Protein AF-A0A7S0YXI3-F1 (afdb_monomer)

Structure (mmCIF, N/CA/C/O backbone):
data_AF-A0A7S0YXI3-F1
#
_entry.id   AF-A0A7S0YXI3-F1
#
loop_
_atom_site.group_PDB
_atom_site.id
_atom_site.type_symbol
_atom_site.label_atom_id
_atom_site.label_alt_id
_atom_site.label_comp_id
_atom_site.label_asym_id
_atom_site.label_entity_id
_atom_site.label_seq_id
_atom_site.pdbx_PDB_ins_code
_atom_site.Cartn_x
_atom_site.Cartn_y
_atom_site.Cartn_z
_atom_site.occupancy
_atom_site.B_iso_or_equiv
_atom_site.auth_seq_id
_atom_site.auth_comp_id
_atom_site.auth_asym_id
_atom_site.auth_atom_id
_atom_site.pdbx_PDB_model_num
ATOM 1 N N . MET A 1 1 ? -10.920 -2.648 -12.024 1.00 76.38 1 MET A N 1
ATOM 2 C CA . MET A 1 1 ? -9.780 -3.591 -11.936 1.00 76.38 1 MET A CA 1
ATOM 3 C C . MET A 1 1 ? -9.508 -4.362 -13.233 1.00 76.38 1 MET A C 1
ATOM 5 O O . MET A 1 1 ? -8.507 -4.084 -13.877 1.00 76.38 1 MET A O 1
ATOM 9 N N . ARG A 1 2 ? -10.348 -5.334 -13.650 1.00 83.69 2 ARG A N 1
ATOM 10 C CA . ARG A 1 2 ? -10.062 -6.166 -14.851 1.00 83.69 2 ARG A CA 1
ATOM 11 C C . ARG A 1 2 ? -9.859 -5.335 -16.133 1.00 83.69 2 ARG A C 1
ATOM 13 O O . ARG A 1 2 ? -8.981 -5.661 -16.924 1.00 83.69 2 ARG A O 1
ATOM 20 N N . ALA A 1 3 ? -10.618 -4.248 -16.299 1.00 79.31 3 ALA A N 1
ATOM 21 C CA . ALA A 1 3 ? -10.445 -3.298 -17.400 1.00 79.31 3 ALA A CA 1
ATOM 22 C C . ALA A 1 3 ? -9.093 -2.561 -17.343 1.00 79.31 3 ALA A C 1
ATOM 24 O O . ALA A 1 3 ? -8.397 -2.502 -18.350 1.00 79.31 3 ALA A O 1
ATOM 25 N N . ASP A 1 4 ? -8.682 -2.075 -16.168 1.00 75.88 4 ASP A N 1
ATOM 26 C CA . ASP A 1 4 ? -7.426 -1.332 -15.990 1.00 75.88 4 ASP A CA 1
ATOM 27 C C . ASP A 1 4 ? -6.214 -2.240 -16.234 1.00 75.88 4 ASP A C 1
ATOM 29 O O . ASP A 1 4 ? -5.295 -1.876 -16.962 1.00 75.88 4 ASP A O 1
ATOM 33 N N . LEU A 1 5 ? -6.241 -3.473 -15.711 1.00 77.75 5 LEU A N 1
ATOM 34 C CA . LEU A 1 5 ? -5.195 -4.462 -15.983 1.00 77.75 5 LEU A CA 1
ATOM 35 C C . LEU A 1 5 ? -5.158 -4.859 -17.469 1.00 77.75 5 LEU A C 1
ATOM 37 O O . LEU A 1 5 ? -4.072 -5.057 -18.010 1.00 77.75 5 LEU A O 1
ATOM 41 N N . LYS A 1 6 ? -6.307 -4.920 -18.164 1.00 77.44 6 LYS A N 1
ATOM 42 C CA . LYS A 1 6 ? -6.334 -5.085 -19.629 1.00 77.44 6 LYS A CA 1
ATOM 43 C C . LYS A 1 6 ? -5.705 -3.878 -20.330 1.00 77.44 6 LYS A C 1
ATOM 45 O O . LYS A 1 6 ? -4.874 -4.084 -21.203 1.00 77.44 6 LYS A O 1
ATOM 50 N N . GLN A 1 7 ? -6.024 -2.650 -19.926 1.00 70.69 7 GLN A N 1
ATOM 51 C CA . GLN A 1 7 ? -5.434 -1.435 -20.498 1.00 70.69 7 GLN A CA 1
ATOM 52 C C . GLN A 1 7 ? -3.911 -1.386 -20.286 1.00 70.69 7 GLN A C 1
ATOM 54 O O . GLN A 1 7 ? -3.175 -0.981 -21.184 1.00 70.69 7 GLN A O 1
ATOM 59 N N . LEU A 1 8 ? -3.413 -1.866 -19.139 1.00 71.19 8 LEU A N 1
ATOM 60 C CA . LEU A 1 8 ? -1.980 -2.068 -18.919 1.00 71.19 8 LEU A CA 1
ATOM 61 C 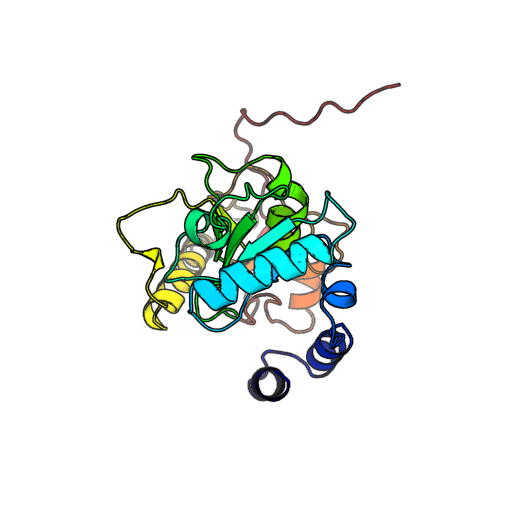C . LEU A 1 8 ? -1.396 -3.134 -19.865 1.00 71.19 8 LEU A C 1
ATOM 63 O O . LEU A 1 8 ? -0.280 -2.943 -20.337 1.00 71.19 8 LEU A O 1
ATOM 67 N N . VAL A 1 9 ? -2.113 -4.218 -20.182 1.00 69.50 9 VAL A N 1
ATOM 68 C CA . VAL A 1 9 ? -1.669 -5.198 -21.197 1.00 69.50 9 VAL A CA 1
ATOM 69 C C . VAL A 1 9 ? -1.664 -4.603 -22.608 1.00 69.50 9 VAL A C 1
ATOM 71 O O . VAL A 1 9 ? -0.674 -4.741 -23.326 1.00 69.50 9 VAL A O 1
ATOM 74 N N . ASP A 1 10 ? -2.721 -3.889 -22.994 1.00 67.38 10 ASP A N 1
ATOM 75 C CA . ASP A 1 10 ? -2.862 -3.259 -24.313 1.00 67.38 10 ASP A CA 1
ATOM 76 C C . ASP A 1 10 ? -1.738 -2.235 -24.568 1.00 67.38 10 ASP A C 1
ATOM 78 O O . ASP A 1 10 ? -1.128 -2.214 -25.638 1.00 67.38 10 ASP A O 1
ATOM 82 N N . ASN A 1 11 ? -1.387 -1.450 -23.543 1.00 66.12 11 ASN A N 1
ATOM 83 C CA . ASN A 1 11 ? -0.278 -0.491 -23.560 1.00 66.12 11 ASN A CA 1
ATOM 84 C C . ASN A 1 11 ? 1.119 -1.145 -23.461 1.00 66.12 11 ASN A C 1
ATOM 86 O O . ASN A 1 11 ? 2.114 -0.438 -23.303 1.00 66.12 11 ASN A O 1
ATOM 90 N N . ARG A 1 12 ? 1.220 -2.483 -23.534 1.00 58.78 12 ARG A N 1
ATOM 91 C CA . ARG A 1 12 ? 2.460 -3.274 -23.360 1.00 58.78 12 ARG A CA 1
ATOM 92 C C . ARG A 1 12 ? 3.167 -3.020 -22.028 1.00 58.78 12 ARG A C 1
ATOM 94 O O . ARG A 1 12 ? 4.383 -3.175 -21.918 1.00 58.78 12 ARG A O 1
ATOM 101 N N . MET A 1 13 ? 2.404 -2.616 -21.019 1.00 54.69 13 MET A N 1
ATOM 102 C CA . MET A 1 13 ? 2.901 -2.469 -19.666 1.00 54.69 13 MET A CA 1
ATOM 103 C C . MET A 1 13 ? 2.910 -3.853 -19.007 1.00 54.69 13 MET A C 1
ATOM 105 O O . MET A 1 13 ? 3.950 -4.502 -18.928 1.00 54.69 13 MET A O 1
ATOM 109 N N . LEU A 1 14 ? 1.761 -4.343 -18.560 1.00 64.00 14 LEU A N 1
ATOM 110 C CA . LEU A 1 14 ? 1.660 -5.685 -17.981 1.00 64.00 14 LEU A CA 1
ATOM 111 C C . LEU A 1 14 ? 1.737 -6.734 -19.106 1.00 64.00 14 LEU A C 1
ATOM 113 O O . LEU A 1 14 ? 1.181 -6.500 -20.176 1.00 64.00 14 LEU A O 1
ATOM 117 N N . ILE A 1 15 ? 2.392 -7.884 -18.921 1.00 73.62 15 ILE A N 1
ATOM 118 C CA . ILE A 1 15 ? 2.218 -8.993 -19.888 1.00 73.62 15 ILE A CA 1
ATOM 119 C C . ILE A 1 15 ? 0.982 -9.839 -19.520 1.00 73.62 15 ILE A C 1
ATOM 121 O O . ILE A 1 15 ? 0.581 -9.839 -18.356 1.00 73.62 15 ILE A O 1
ATOM 125 N N . PRO A 1 16 ? 0.358 -10.580 -20.460 1.00 70.94 16 PRO A N 1
ATOM 126 C CA . PRO A 1 16 ? -0.884 -11.310 -20.182 1.00 70.94 16 PRO A CA 1
ATOM 127 C C . PRO A 1 16 ? -0.813 -12.282 -18.994 1.00 70.94 16 PRO A C 1
ATOM 129 O O . PRO A 1 16 ? -1.743 -12.308 -18.200 1.00 70.94 16 PRO A O 1
ATOM 132 N N . ALA A 1 17 ? 0.295 -13.008 -18.811 1.00 72.06 17 ALA A N 1
ATOM 133 C CA . ALA A 1 17 ? 0.450 -13.883 -17.646 1.00 72.06 17 ALA A CA 1
ATOM 134 C C . ALA A 1 17 ? 0.578 -13.091 -16.329 1.00 72.06 17 ALA A C 1
ATOM 136 O O . ALA A 1 17 ? -0.043 -13.464 -15.351 1.00 72.06 17 ALA A O 1
ATOM 137 N N . GLU A 1 18 ? 1.268 -11.941 -16.307 1.00 75.94 18 GLU A N 1
ATOM 138 C CA . GLU A 1 18 ? 1.329 -11.076 -15.110 1.00 75.94 18 GLU A CA 1
ATOM 139 C C . GLU A 1 18 ? -0.039 -10.453 -14.763 1.00 75.94 18 GLU A C 1
ATOM 141 O O . GLU A 1 18 ? -0.287 -10.120 -13.607 1.00 75.94 18 GLU A O 1
ATOM 146 N N . ARG A 1 19 ? -0.942 -10.295 -15.745 1.00 81.81 19 ARG A N 1
ATOM 147 C CA . ARG A 1 19 ? -2.349 -9.927 -15.508 1.00 81.81 19 ARG A CA 1
ATOM 148 C C . ARG A 1 19 ? -3.094 -11.060 -14.812 1.00 81.81 19 ARG A C 1
ATOM 150 O O . ARG A 1 19 ? -3.823 -10.789 -13.863 1.00 81.81 19 ARG A O 1
ATOM 157 N N . ASP A 1 20 ? -2.942 -12.287 -15.294 1.00 80.75 20 ASP A N 1
ATOM 158 C CA . ASP A 1 20 ? -3.690 -13.438 -14.785 1.00 80.75 20 ASP A CA 1
ATOM 159 C C . ASP A 1 20 ? -3.153 -13.869 -13.409 1.00 80.75 20 ASP A C 1
ATOM 161 O O . ASP A 1 20 ? -3.919 -13.898 -12.449 1.00 80.75 20 ASP A O 1
ATOM 165 N N . ASP A 1 21 ? -1.828 -13.958 -13.249 1.00 83.69 21 ASP A N 1
ATOM 166 C CA . ASP A 1 21 ? -1.127 -14.099 -11.964 1.00 83.69 21 ASP A CA 1
ATOM 167 C C . ASP A 1 21 ? -1.565 -13.060 -10.919 1.00 83.69 21 ASP A C 1
ATOM 169 O O . ASP A 1 21 ? -1.536 -13.342 -9.722 1.00 83.69 21 ASP A O 1
ATOM 173 N N . ALA A 1 22 ? -1.896 -11.833 -11.335 1.00 83.56 22 ALA A N 1
ATOM 174 C CA . ALA A 1 22 ? -2.365 -10.780 -10.436 1.00 83.56 22 ALA A CA 1
ATOM 175 C C . ALA A 1 22 ? -3.859 -10.902 -10.107 1.00 83.56 22 ALA A C 1
ATOM 177 O O . ALA A 1 22 ? -4.269 -10.485 -9.027 1.00 83.56 22 ALA A O 1
ATOM 178 N N . LEU A 1 23 ? -4.671 -11.463 -11.006 1.00 88.19 23 LEU A N 1
ATOM 179 C CA . LEU A 1 23 ? -6.100 -11.697 -10.792 1.00 88.19 23 LEU A CA 1
ATOM 180 C C . LEU A 1 23 ? -6.352 -12.920 -9.903 1.00 88.19 23 LEU A C 1
ATOM 182 O O . LEU A 1 23 ? -7.218 -12.856 -9.035 1.00 88.19 23 LEU A O 1
ATOM 186 N N . ASP A 1 24 ? -5.565 -13.983 -10.062 1.00 92.38 24 ASP A N 1
ATOM 187 C CA . ASP A 1 24 ? -5.708 -15.235 -9.305 1.00 92.38 24 ASP A CA 1
ATOM 188 C C . ASP A 1 24 ? -5.312 -15.090 -7.823 1.00 92.38 24 ASP A C 1
ATOM 190 O O . ASP A 1 24 ? -5.695 -15.901 -6.983 1.00 92.38 24 ASP A O 1
ATOM 194 N N . ARG A 1 25 ? -4.598 -14.011 -7.469 1.00 89.62 25 ARG A N 1
ATOM 195 C CA . ARG A 1 25 ? -4.291 -13.629 -6.077 1.00 89.62 25 ARG A CA 1
ATOM 196 C C . ARG A 1 25 ? -5.418 -12.846 -5.391 1.00 89.62 25 ARG A C 1
ATOM 198 O O . ARG A 1 25 ? -5.259 -12.475 -4.230 1.00 89.62 25 ARG A O 1
ATOM 205 N N . ILE A 1 26 ? -6.519 -12.542 -6.087 1.00 91.50 26 ILE A N 1
ATOM 206 C CA . ILE A 1 26 ? -7.575 -11.645 -5.595 1.00 91.50 26 ILE A CA 1
ATOM 207 C C . ILE A 1 26 ? -8.865 -12.424 -5.332 1.00 91.50 26 ILE A C 1
ATOM 209 O O . ILE A 1 26 ? -9.737 -12.558 -6.191 1.00 91.50 26 ILE A O 1
ATOM 213 N N . THR A 1 27 ? -8.998 -12.883 -4.091 1.00 92.94 27 THR A N 1
ATOM 214 C CA . THR A 1 27 ? -10.248 -13.424 -3.550 1.00 92.94 27 THR A CA 1
ATOM 215 C C . THR A 1 27 ? -11.222 -12.285 -3.252 1.00 92.94 27 THR A C 1
ATOM 217 O O . THR A 1 27 ? -10.880 -11.340 -2.544 1.00 92.94 27 THR A O 1
ATOM 220 N N . LEU A 1 28 ? -12.450 -12.380 -3.767 1.00 94.94 28 LEU A N 1
ATOM 221 C CA . LEU A 1 28 ? -13.561 -11.532 -3.329 1.00 94.94 28 LEU A CA 1
ATOM 222 C C . LEU A 1 28 ? -14.237 -12.175 -2.113 1.00 94.94 28 LEU A C 1
ATOM 224 O O . LEU A 1 28 ? -14.417 -13.391 -2.082 1.00 94.94 28 LEU A O 1
ATOM 228 N N . VAL A 1 29 ? -14.613 -11.359 -1.130 1.00 95.31 29 VAL A N 1
ATOM 229 C CA . VAL A 1 29 ? -15.300 -11.788 0.096 1.00 95.31 29 VAL A CA 1
ATOM 230 C C . VAL A 1 29 ? -16.485 -10.868 0.376 1.00 95.31 29 VAL A C 1
ATOM 232 O O . VAL A 1 29 ? -16.421 -9.673 0.096 1.00 95.31 29 VAL A O 1
ATOM 235 N N . GLU A 1 30 ? -17.563 -11.430 0.921 1.00 95.06 30 GLU A N 1
ATOM 236 C CA . GLU A 1 30 ? -18.828 -10.713 1.162 1.00 95.06 30 GLU A CA 1
ATOM 237 C C . GLU A 1 30 ? -19.065 -10.380 2.647 1.00 95.06 30 GLU A C 1
ATOM 239 O O . GLU A 1 30 ? -20.030 -9.696 2.979 1.00 95.06 30 GLU A O 1
ATOM 244 N N . THR A 1 31 ? -18.180 -10.829 3.547 1.00 95.25 31 THR A N 1
ATOM 245 C CA . THR A 1 31 ? -18.282 -10.600 4.998 1.00 95.25 31 THR A CA 1
ATOM 246 C C . THR A 1 31 ? -16.981 -10.034 5.576 1.00 95.25 31 THR A C 1
ATOM 248 O O . THR A 1 31 ? -15.901 -10.188 4.995 1.00 95.25 31 THR A O 1
ATOM 251 N N . LEU A 1 32 ? -17.074 -9.359 6.726 1.00 93.31 32 LEU A N 1
ATOM 252 C CA . LEU A 1 32 ? -15.918 -8.725 7.367 1.00 93.31 32 LEU A CA 1
ATOM 253 C C . LEU A 1 32 ? -14.998 -9.759 8.022 1.00 93.31 32 LEU A C 1
ATOM 255 O O . LEU A 1 32 ? -13.783 -9.622 7.949 1.00 93.31 32 LEU A O 1
ATOM 259 N N . GLU A 1 33 ? -15.563 -10.826 8.577 1.00 93.88 33 GLU A N 1
ATOM 260 C CA . GLU A 1 33 ? -14.858 -11.931 9.239 1.00 93.88 33 GLU A CA 1
ATOM 261 C C . GLU A 1 33 ? -13.886 -12.618 8.270 1.00 93.88 33 GLU A C 1
ATOM 263 O O . GLU A 1 33 ? -12.781 -12.992 8.658 1.00 93.88 33 GLU A O 1
ATOM 268 N N . ALA A 1 34 ? -14.261 -12.728 6.990 1.00 93.25 34 ALA A N 1
ATOM 269 C CA . ALA A 1 34 ? -13.392 -13.225 5.926 1.00 93.25 34 ALA A CA 1
ATOM 270 C C . ALA A 1 34 ? -12.334 -12.192 5.483 1.00 93.25 34 ALA A C 1
ATOM 272 O O . ALA A 1 34 ? -11.217 -12.568 5.130 1.00 93.25 34 ALA A O 1
ATOM 273 N N . ALA A 1 35 ? -12.652 -10.893 5.527 1.00 90.56 35 ALA A N 1
ATOM 274 C CA . ALA A 1 35 ? -11.731 -9.813 5.159 1.00 90.56 35 ALA A CA 1
ATOM 275 C C . ALA A 1 35 ? -10.633 -9.553 6.210 1.00 90.56 35 ALA A C 1
ATOM 277 O O . ALA A 1 35 ? -9.531 -9.134 5.857 1.00 90.56 35 ALA A O 1
ATOM 278 N N . VAL A 1 36 ? -10.906 -9.813 7.494 1.00 92.00 36 VAL A N 1
ATOM 279 C CA . VAL A 1 36 ? -9.969 -9.576 8.611 1.00 92.00 36 VAL A CA 1
ATOM 280 C C . VAL A 1 36 ? -9.010 -10.738 8.900 1.00 92.00 36 VAL A C 1
ATOM 282 O O . VAL A 1 36 ? -8.259 -10.682 9.865 1.00 92.00 36 VAL A O 1
ATOM 285 N N . GLN A 1 37 ? -8.956 -11.758 8.036 1.00 89.88 37 GLN A N 1
ATOM 286 C CA . GLN A 1 37 ? -7.976 -12.861 8.113 1.00 89.88 37 GLN A CA 1
ATOM 287 C C . GLN A 1 37 ? -6.558 -12.466 7.635 1.00 89.88 37 GLN A C 1
ATOM 289 O O . GLN A 1 37 ? -5.707 -13.327 7.404 1.00 89.88 37 GLN A O 1
ATOM 294 N N . ALA A 1 38 ? -6.297 -11.172 7.426 1.00 87.69 38 ALA A N 1
ATOM 295 C CA . ALA A 1 38 ? -5.044 -10.649 6.895 1.00 87.69 38 ALA A CA 1
ATOM 296 C C . ALA A 1 38 ? -4.422 -9.627 7.864 1.00 87.69 38 ALA A C 1
ATOM 298 O O . ALA A 1 38 ? -5.118 -8.700 8.269 1.00 87.69 38 ALA A O 1
ATOM 299 N N . PRO A 1 39 ? -3.101 -9.684 8.143 1.00 88.69 39 PRO A N 1
ATOM 300 C CA . PRO A 1 39 ? -2.442 -8.849 9.159 1.00 88.69 39 PRO A CA 1
ATOM 301 C C . PRO A 1 39 ? -2.348 -7.353 8.806 1.00 88.69 39 PRO A C 1
ATOM 303 O O . PRO A 1 39 ? -1.776 -6.569 9.563 1.00 88.69 39 PRO A O 1
ATOM 306 N N . LEU A 1 40 ? -2.879 -6.955 7.648 1.00 91.81 40 LEU A N 1
ATOM 307 C CA . LEU A 1 40 ? -3.120 -5.571 7.266 1.00 91.81 40 LEU A CA 1
ATOM 308 C C . LEU A 1 40 ? -4.440 -5.498 6.492 1.00 91.81 40 LEU A C 1
ATOM 310 O O . LEU A 1 40 ? -4.533 -6.052 5.396 1.00 91.81 40 LEU A O 1
ATOM 314 N N . VAL A 1 41 ? -5.418 -4.767 7.027 1.00 93.69 41 VAL A N 1
ATOM 315 C CA . VAL A 1 41 ? -6.673 -4.425 6.337 1.00 93.69 41 VAL A CA 1
ATOM 316 C C . VAL A 1 41 ? -6.672 -2.928 6.034 1.00 93.69 41 VAL A C 1
ATOM 318 O O . VAL A 1 41 ? -6.398 -2.126 6.925 1.00 93.69 41 VAL A O 1
ATOM 321 N N . ILE A 1 42 ? -6.967 -2.549 4.786 1.00 94.94 42 ILE A N 1
ATOM 322 C CA . ILE A 1 42 ? -6.981 -1.149 4.332 1.00 94.94 42 ILE A CA 1
ATOM 323 C C . ILE A 1 42 ? -8.413 -0.750 3.962 1.00 94.94 42 ILE A C 1
ATOM 325 O O . ILE A 1 42 ? -9.001 -1.299 3.032 1.00 94.94 42 ILE A O 1
ATOM 329 N N . GLU A 1 43 ? -8.965 0.224 4.679 1.00 94.81 43 GLU A N 1
ATOM 330 C CA . GLU A 1 43 ? -10.255 0.849 4.400 1.00 94.81 43 GLU A CA 1
ATOM 331 C C . GLU A 1 43 ? -10.150 1.796 3.193 1.00 94.81 43 GLU A C 1
ATOM 333 O O . GLU A 1 43 ? -9.316 2.708 3.170 1.00 94.81 43 GLU A O 1
ATOM 338 N N . VAL A 1 44 ? -11.007 1.560 2.192 1.00 94.00 44 VAL A N 1
ATOM 339 C CA . VAL A 1 44 ? -11.129 2.364 0.961 1.00 94.00 44 VAL A CA 1
ATOM 340 C C . VAL A 1 44 ? -12.610 2.518 0.557 1.00 94.00 44 VAL A C 1
ATOM 342 O O . VAL A 1 44 ? -12.984 2.321 -0.600 1.00 94.00 44 VAL A O 1
ATOM 345 N N . ILE A 1 45 ? -13.479 2.827 1.523 1.00 94.81 45 ILE A N 1
ATOM 346 C CA . ILE A 1 45 ? -14.866 3.238 1.257 1.00 94.81 45 ILE A CA 1
ATOM 347 C C . ILE A 1 45 ? -14.933 4.733 0.901 1.00 94.81 45 ILE A C 1
ATOM 349 O O . ILE A 1 45 ? -13.919 5.433 0.845 1.00 94.81 45 ILE A O 1
ATOM 353 N N . TYR A 1 46 ? -16.140 5.228 0.623 1.00 93.06 46 TYR A N 1
ATOM 354 C CA . TYR A 1 46 ? -16.377 6.640 0.329 1.00 93.06 46 TYR A CA 1
ATOM 355 C C . TYR A 1 46 ? -15.988 7.551 1.509 1.00 93.06 46 TYR A C 1
ATOM 357 O O . TYR A 1 46 ? -15.949 7.132 2.665 1.00 93.06 46 TYR A O 1
ATOM 365 N N . GLU A 1 47 ? -15.677 8.811 1.203 1.00 90.69 47 GLU A N 1
ATOM 366 C CA . GLU A 1 47 ? -15.221 9.798 2.188 1.00 90.69 47 GLU A CA 1
ATOM 367 C C . GLU A 1 47 ? -16.403 10.371 2.990 1.00 90.69 47 GLU A C 1
ATOM 369 O O . GLU A 1 47 ? -16.799 11.517 2.800 1.00 90.69 47 GLU A O 1
ATOM 374 N N . ASP A 1 48 ? -16.937 9.558 3.900 1.00 94.31 48 ASP A N 1
ATOM 375 C CA . ASP A 1 48 ? -17.851 9.949 4.976 1.00 94.31 48 ASP A CA 1
ATOM 376 C C . ASP A 1 48 ? -17.282 9.467 6.322 1.00 94.31 48 ASP A C 1
ATOM 378 O O . ASP A 1 48 ? -16.793 8.339 6.429 1.00 94.31 48 ASP A O 1
ATOM 382 N N . LEU A 1 49 ? -17.303 10.324 7.346 1.00 91.06 49 LEU A N 1
ATOM 383 C CA . LEU A 1 49 ? -16.684 10.012 8.638 1.00 91.06 49 LEU A CA 1
ATOM 384 C C . LEU A 1 49 ? -17.473 8.968 9.438 1.00 91.06 49 LEU A C 1
ATOM 386 O O . LEU A 1 49 ? -16.862 8.067 10.011 1.00 91.06 49 LEU A O 1
ATOM 390 N N . GLN A 1 50 ? -18.806 9.056 9.454 1.00 93.06 50 GLN A N 1
ATOM 391 C CA . GLN A 1 50 ? -19.650 8.138 10.219 1.00 93.06 50 GLN A CA 1
ATOM 392 C C . GLN A 1 50 ? -19.596 6.739 9.605 1.00 93.06 50 GLN A C 1
ATOM 394 O O . GLN A 1 50 ? -19.392 5.762 10.317 1.00 93.06 50 GLN A O 1
ATOM 399 N N . ALA A 1 51 ? -19.681 6.633 8.276 1.00 94.75 51 ALA A N 1
ATOM 400 C CA . ALA A 1 51 ? -19.566 5.361 7.567 1.00 94.75 51 ALA A CA 1
ATOM 401 C C . ALA A 1 51 ? -18.221 4.661 7.836 1.00 94.75 51 ALA A C 1
ATOM 403 O O . ALA A 1 51 ? -18.179 3.434 7.960 1.00 94.75 51 ALA A O 1
ATOM 404 N N . LYS A 1 52 ? -17.129 5.429 7.968 1.00 93.62 52 LYS A N 1
ATOM 405 C CA . LYS A 1 52 ? -15.814 4.899 8.355 1.00 93.62 52 LYS A CA 1
ATOM 406 C C . LYS A 1 52 ? -15.790 4.479 9.826 1.00 93.62 52 LYS A C 1
ATOM 408 O O . LYS A 1 52 ? -15.434 3.337 10.094 1.00 93.62 52 LYS A O 1
ATOM 413 N N . GLN A 1 53 ? -16.215 5.328 10.763 1.00 92.62 53 GLN A N 1
ATOM 414 C CA . GLN A 1 53 ? -16.285 4.989 12.196 1.00 92.62 53 GLN A CA 1
ATOM 415 C C . GLN A 1 53 ? -17.133 3.730 12.455 1.00 92.62 53 GLN A C 1
ATOM 417 O O . GLN A 1 53 ? -16.728 2.850 13.217 1.00 92.62 53 GLN A O 1
ATOM 422 N N . ASP A 1 54 ? -18.278 3.606 11.783 1.00 92.25 54 ASP A N 1
ATOM 423 C CA . ASP A 1 54 ? -19.154 2.433 11.808 1.00 92.25 54 ASP A CA 1
ATOM 424 C C . ASP A 1 54 ? -18.454 1.173 11.287 1.00 92.25 54 ASP A C 1
ATOM 426 O O . ASP A 1 54 ? -18.574 0.098 11.877 1.00 92.25 54 ASP A O 1
ATOM 430 N N . LEU A 1 55 ? -17.749 1.284 10.156 1.00 93.44 55 LEU A N 1
ATOM 431 C CA . LEU A 1 55 ? -17.004 0.176 9.563 1.00 93.44 55 LEU A CA 1
ATOM 432 C C . LEU A 1 55 ? -15.854 -0.265 10.474 1.00 93.44 55 LEU A C 1
ATOM 434 O O . LEU A 1 55 ? -15.660 -1.463 10.656 1.00 93.44 55 LEU A O 1
ATOM 438 N N . PHE A 1 56 ? -15.130 0.671 11.086 1.00 91.94 56 PHE A N 1
ATOM 439 C CA . PHE A 1 56 ? -14.016 0.365 11.984 1.00 91.94 56 PHE A CA 1
ATOM 440 C C . PHE A 1 56 ? -14.455 -0.410 13.236 1.00 91.94 56 PHE A C 1
ATOM 442 O O . PHE A 1 56 ? -13.788 -1.379 13.594 1.00 91.94 56 PHE A O 1
ATOM 449 N N . ALA A 1 57 ? -15.603 -0.087 13.842 1.00 90.12 57 ALA A N 1
ATOM 450 C CA . ALA A 1 57 ? -16.138 -0.884 14.952 1.00 90.12 57 ALA A CA 1
ATOM 451 C C . ALA A 1 57 ? -16.687 -2.253 14.517 1.00 90.12 57 ALA A C 1
ATOM 453 O O . ALA A 1 57 ? -16.475 -3.244 15.215 1.00 90.12 57 ALA A O 1
ATOM 454 N N . LYS A 1 58 ? -17.345 -2.346 13.351 1.00 91.81 58 LYS A N 1
ATOM 455 C CA . LYS A 1 58 ? -17.799 -3.637 12.792 1.00 91.81 58 LYS A CA 1
ATOM 456 C C . LYS A 1 58 ? -16.619 -4.557 12.475 1.00 91.81 58 LYS A C 1
ATOM 458 O O . LYS A 1 58 ? -16.687 -5.751 12.737 1.00 91.81 58 LYS A O 1
ATOM 463 N N . LEU A 1 59 ? -15.528 -3.991 11.960 1.00 91.88 59 LEU A N 1
ATOM 464 C CA . LEU A 1 59 ? -14.266 -4.695 11.775 1.00 91.88 59 LEU A CA 1
ATOM 465 C C . LEU A 1 59 ? -13.704 -5.172 13.129 1.00 91.88 59 LEU A C 1
ATOM 467 O O . LEU A 1 59 ? -13.341 -6.338 13.239 1.00 91.88 59 LEU A O 1
ATOM 471 N N . GLU A 1 60 ? -13.669 -4.324 14.164 1.00 89.44 60 GLU A N 1
ATOM 472 C CA . GLU A 1 60 ? -13.091 -4.679 15.479 1.00 89.44 60 GLU A CA 1
ATOM 473 C C . GLU A 1 60 ? -13.872 -5.815 16.153 1.00 89.44 60 GLU A C 1
ATOM 475 O O . GLU A 1 60 ? -13.272 -6.731 16.707 1.00 89.44 60 GLU A O 1
ATOM 480 N N . ALA A 1 61 ? -15.200 -5.824 16.014 1.00 89.81 61 ALA A N 1
ATOM 481 C CA . ALA A 1 61 ? -16.050 -6.926 16.463 1.00 89.81 61 ALA A CA 1
ATOM 482 C C . ALA A 1 61 ? -15.840 -8.240 15.675 1.00 89.81 61 ALA A C 1
ATOM 484 O O . ALA A 1 61 ? -16.106 -9.315 16.209 1.00 89.81 61 ALA A O 1
ATOM 485 N N . ALA A 1 62 ? -15.371 -8.167 14.424 1.00 91.69 62 ALA A N 1
ATOM 486 C CA . ALA A 1 62 ? -15.159 -9.321 13.545 1.00 91.69 62 ALA A CA 1
ATOM 487 C C . ALA A 1 62 ? -13.735 -9.915 13.612 1.00 91.69 62 ALA A C 1
ATOM 489 O O . ALA A 1 62 ? -13.521 -11.040 13.158 1.00 91.69 62 ALA A O 1
ATOM 490 N N . CYS A 1 63 ? -12.745 -9.181 14.134 1.00 91.81 63 CYS A N 1
ATOM 491 C CA . CYS A 1 63 ? -11.329 -9.562 14.076 1.00 91.81 63 CYS A CA 1
ATOM 492 C C . CYS A 1 63 ? -10.812 -10.126 15.399 1.00 91.81 63 CYS A C 1
ATOM 494 O O . CYS A 1 63 ? -10.505 -9.392 16.334 1.00 91.81 63 CYS A O 1
ATOM 496 N N . SER A 1 64 ? -10.631 -11.446 15.446 1.00 89.25 64 SER A N 1
ATOM 497 C CA . SER A 1 64 ? -10.091 -12.152 16.613 1.00 89.25 64 SER A CA 1
ATOM 498 C C . SER A 1 64 ? -8.574 -12.016 16.807 1.00 89.25 64 SER A C 1
ATOM 500 O O . SER A 1 64 ? -8.073 -12.397 17.862 1.00 89.25 64 SER A O 1
ATOM 502 N N . ASP A 1 65 ? -7.829 -11.536 15.805 1.00 89.88 65 ASP A N 1
ATOM 503 C CA . ASP A 1 65 ? -6.370 -11.379 15.879 1.00 89.88 65 ASP A CA 1
ATOM 504 C C . ASP A 1 65 ? -5.962 -9.951 16.310 1.00 89.88 65 ASP A C 1
ATOM 506 O O . ASP A 1 65 ? -6.112 -9.013 15.521 1.00 89.88 65 ASP A O 1
ATOM 510 N N . PRO A 1 66 ? -5.385 -9.759 17.515 1.00 85.69 66 PRO A N 1
ATOM 511 C CA . PRO A 1 66 ? -4.877 -8.459 17.957 1.00 85.69 66 PRO A CA 1
ATOM 512 C C . PRO A 1 66 ? -3.570 -8.040 17.254 1.00 85.69 66 PRO A C 1
ATOM 514 O O . PRO A 1 66 ? -3.144 -6.894 17.401 1.00 85.69 66 PRO A O 1
ATOM 517 N N . GLY A 1 67 ? -2.910 -8.945 16.520 1.00 86.75 67 GLY A N 1
ATOM 518 C CA . GLY A 1 67 ? -1.721 -8.658 15.711 1.00 86.75 67 GLY A CA 1
ATOM 519 C C . GLY A 1 67 ? -2.028 -8.022 14.352 1.00 86.75 67 GLY A C 1
ATOM 520 O O . GLY A 1 67 ? -1.143 -7.410 13.746 1.00 86.75 67 GLY A O 1
ATOM 521 N N . THR A 1 68 ? -3.271 -8.121 13.879 1.00 90.12 68 THR A N 1
ATOM 522 C CA . THR A 1 68 ? -3.714 -7.506 12.629 1.00 90.12 68 THR A CA 1
ATOM 523 C C . THR A 1 68 ? -3.760 -5.989 12.774 1.00 90.12 68 THR A C 1
ATOM 525 O O . THR A 1 68 ? -4.356 -5.461 13.709 1.00 90.12 68 THR A O 1
ATOM 528 N N . VAL A 1 69 ? -3.150 -5.266 11.831 1.00 91.56 69 VAL A N 1
ATOM 529 C CA . VAL A 1 69 ? -3.172 -3.799 11.792 1.00 91.56 69 VAL A CA 1
ATOM 530 C C . VAL A 1 69 ? -4.253 -3.298 10.850 1.00 91.56 69 VAL A C 1
ATOM 532 O O . VAL A 1 69 ? -4.473 -3.832 9.762 1.00 91.56 69 VAL A O 1
ATOM 535 N N . PHE A 1 70 ? -4.904 -2.218 11.261 1.00 93.19 70 PHE A N 1
ATOM 536 C CA . PHE A 1 70 ? -5.899 -1.534 10.460 1.00 93.19 70 PHE A CA 1
ATOM 537 C C . PHE A 1 70 ? -5.359 -0.235 9.877 1.00 93.19 70 PHE A C 1
ATOM 539 O O . PHE A 1 70 ? -4.690 0.528 10.570 1.00 93.19 70 PHE A O 1
ATOM 546 N N . ALA A 1 71 ? -5.705 0.042 8.625 1.00 93.88 71 ALA A N 1
ATOM 547 C CA . ALA A 1 71 ? -5.338 1.260 7.924 1.00 93.88 71 ALA A CA 1
ATOM 548 C C . ALA A 1 71 ? -6.545 1.918 7.248 1.00 93.88 71 ALA A C 1
ATOM 550 O O . ALA A 1 71 ? -7.468 1.228 6.824 1.00 93.88 71 ALA A O 1
ATOM 551 N N . SER A 1 72 ? -6.504 3.237 7.067 1.00 93.12 72 SER A N 1
ATOM 552 C CA . SER A 1 72 ? -7.396 3.965 6.155 1.00 93.12 72 SER A CA 1
ATOM 553 C C . SER A 1 72 ? -6.602 4.642 5.035 1.00 93.12 72 SER A C 1
ATOM 555 O O . SER A 1 72 ? -5.517 5.179 5.268 1.00 93.12 72 SER A O 1
ATOM 557 N N . ASN A 1 73 ? -7.161 4.650 3.822 1.00 92.06 73 ASN A N 1
ATOM 558 C CA . ASN A 1 73 ? -6.688 5.451 2.686 1.00 92.06 73 ASN A CA 1
ATOM 559 C C . ASN A 1 73 ? -7.383 6.838 2.619 1.00 92.06 73 ASN A C 1
ATOM 561 O O . ASN A 1 73 ? -7.335 7.507 1.586 1.00 92.06 73 ASN A O 1
ATOM 565 N N . SER A 1 74 ? -8.037 7.272 3.707 1.00 88.56 74 SER A N 1
ATOM 566 C CA . SER A 1 74 ? -8.643 8.605 3.860 1.00 88.56 74 SER A CA 1
ATOM 567 C C . SER A 1 74 ? -7.692 9.736 3.458 1.00 88.56 74 SER A C 1
ATOM 569 O O . SER A 1 74 ? -6.484 9.689 3.707 1.00 88.56 74 SER A O 1
ATOM 571 N N . ILE A 1 75 ? -8.257 10.785 2.858 1.00 84.06 75 ILE A N 1
ATOM 572 C CA . ILE A 1 75 ? -7.539 12.017 2.497 1.00 84.06 75 ILE A CA 1
ATOM 573 C C . ILE A 1 75 ? -8.147 13.263 3.156 1.00 84.06 75 ILE A C 1
ATOM 575 O O . ILE A 1 75 ? -7.463 14.277 3.332 1.00 84.06 75 ILE A O 1
ATOM 579 N N . ASN A 1 76 ? -9.420 13.199 3.557 1.00 84.19 76 ASN A N 1
ATOM 580 C CA . ASN A 1 76 ? -10.118 14.312 4.197 1.00 84.19 76 ASN A CA 1
ATOM 581 C C . ASN A 1 76 ? -10.072 14.230 5.728 1.00 84.19 76 ASN A C 1
ATOM 583 O O . ASN A 1 76 ? -9.850 15.254 6.383 1.00 84.19 76 ASN A O 1
ATOM 587 N N . TYR A 1 77 ? -10.225 13.029 6.286 1.00 86.12 77 TYR A N 1
ATOM 588 C CA . TYR A 1 77 ? -10.380 12.809 7.723 1.00 86.12 77 TYR A CA 1
ATOM 589 C C . TYR A 1 77 ? -9.077 12.318 8.376 1.00 86.12 77 TYR A C 1
ATOM 591 O O . TYR A 1 77 ? -8.495 11.339 7.896 1.00 86.12 77 TYR A O 1
ATOM 599 N N . PRO A 1 78 ? -8.614 12.969 9.460 1.00 85.50 78 PRO A N 1
ATOM 600 C CA . PRO A 1 78 ? -7.531 12.479 10.305 1.00 85.50 78 PRO A CA 1
ATOM 601 C C . PRO A 1 78 ? -7.773 11.068 10.855 1.00 85.50 78 PRO A C 1
ATOM 603 O O . PRO A 1 78 ? -8.903 10.662 11.122 1.00 85.50 78 PRO A O 1
ATOM 606 N N . ILE A 1 79 ? -6.683 10.336 11.091 1.00 86.94 79 ILE A N 1
ATOM 607 C CA . ILE A 1 79 ? -6.740 8.949 11.567 1.00 86.94 79 ILE A CA 1
ATOM 608 C C . ILE A 1 79 ? -7.332 8.851 12.978 1.00 86.94 79 ILE A C 1
ATOM 610 O O . ILE A 1 79 ? -8.090 7.920 13.241 1.00 86.94 79 ILE A O 1
ATOM 614 N N . GLN A 1 80 ? -7.068 9.822 13.862 1.00 84.19 80 GLN A N 1
ATOM 615 C CA . GLN A 1 80 ? -7.700 9.845 15.184 1.00 84.19 80 GLN A CA 1
ATOM 616 C C . GLN A 1 80 ? -9.223 10.013 15.104 1.00 84.19 80 GLN A C 1
ATOM 618 O O . GLN A 1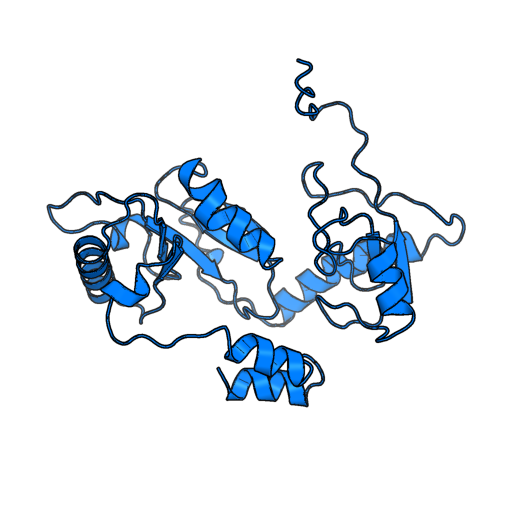 80 ? -9.923 9.425 15.921 1.00 84.19 80 GLN A O 1
ATOM 623 N N . ASP A 1 81 ? -9.744 10.742 14.113 1.00 86.75 81 ASP A N 1
ATOM 624 C CA . ASP A 1 81 ? -11.185 10.982 13.982 1.00 86.75 81 ASP A CA 1
ATOM 625 C C . ASP A 1 81 ? -11.894 9.718 13.470 1.00 86.75 81 ASP A C 1
ATOM 627 O O . ASP A 1 81 ? -12.972 9.376 13.947 1.00 86.75 81 ASP A O 1
ATOM 631 N N . ILE A 1 82 ? -11.262 8.977 12.551 1.00 87.94 82 ILE A N 1
ATOM 632 C CA . ILE A 1 82 ? -11.756 7.685 12.038 1.00 87.94 82 ILE A CA 1
ATOM 633 C C . ILE A 1 82 ? -11.704 6.591 13.115 1.00 87.94 82 ILE A C 1
ATOM 635 O O . ILE A 1 82 ? -12.612 5.768 13.207 1.00 87.94 82 ILE A O 1
ATOM 639 N N . ALA A 1 83 ? -10.635 6.570 13.915 1.00 81.88 83 ALA A N 1
ATOM 640 C CA . ALA A 1 83 ? -10.406 5.560 14.948 1.00 81.88 83 ALA A CA 1
ATOM 641 C C . ALA A 1 83 ? -11.178 5.818 16.253 1.00 81.88 83 ALA A C 1
ATOM 643 O O . ALA A 1 83 ? -11.325 4.906 17.065 1.00 81.88 83 ALA A O 1
ATOM 644 N N . SER A 1 84 ? -11.644 7.049 16.479 1.00 78.94 84 SER A N 1
ATOM 645 C CA . SER A 1 84 ? -12.426 7.402 17.664 1.00 78.94 84 SER A CA 1
ATOM 646 C C . SER A 1 84 ? -13.897 7.072 17.457 1.00 78.94 84 SER A C 1
ATOM 648 O O . SER A 1 84 ? -14.539 7.628 16.567 1.00 78.94 84 SER A O 1
ATOM 650 N N . GLN A 1 85 ? -14.462 6.254 18.343 1.00 68.44 85 GLN A N 1
ATOM 651 C CA . GLN A 1 85 ? -15.909 6.199 18.537 1.00 68.44 85 GLN A CA 1
ATOM 652 C C . GLN A 1 85 ? -16.311 6.967 19.807 1.00 68.44 85 GLN A C 1
ATOM 654 O O . GLN A 1 85 ? -15.579 6.929 20.802 1.00 68.44 85 GLN A O 1
ATOM 659 N N . PRO A 1 86 ? -17.472 7.653 19.826 1.00 57.22 86 PRO A N 1
ATOM 660 C CA . PRO A 1 86 ? -17.958 8.345 21.017 1.00 57.22 86 PRO A CA 1
ATOM 661 C C . PRO A 1 86 ? -18.081 7.404 22.229 1.00 57.22 86 PRO A C 1
ATOM 663 O O . PRO A 1 86 ? -18.969 6.560 22.293 1.00 57.22 86 PRO A O 1
ATOM 666 N N . GLY A 1 87 ? -17.183 7.564 23.204 1.00 51.34 87 GLY A N 1
ATOM 667 C CA . GLY A 1 87 ? -17.176 6.790 24.451 1.00 51.34 87 GLY A CA 1
ATOM 668 C C . GLY A 1 87 ? -16.466 5.430 24.406 1.00 51.34 87 GLY A C 1
ATOM 669 O O . GLY A 1 87 ? -16.440 4.759 25.435 1.00 51.34 87 GLY A O 1
ATOM 670 N N . ILE A 1 88 ? -15.861 5.027 23.280 1.00 57.09 88 ILE A N 1
ATOM 671 C CA . ILE A 1 88 ? -15.138 3.748 23.154 1.00 57.09 88 ILE A CA 1
ATOM 672 C C . ILE A 1 88 ? -13.696 4.012 22.681 1.00 57.09 88 ILE A C 1
ATOM 674 O O . ILE A 1 88 ? -13.508 4.498 21.563 1.00 57.09 88 ILE A O 1
ATOM 678 N N . PRO A 1 89 ? -12.662 3.703 23.491 1.00 56.91 89 PRO A N 1
ATOM 679 C CA . PRO A 1 89 ? -11.275 3.779 23.043 1.00 56.91 89 PRO A CA 1
ATOM 680 C C . PRO A 1 89 ? -10.959 2.612 22.088 1.00 56.91 89 PRO A C 1
ATOM 682 O O . PRO A 1 89 ? -11.347 1.479 22.380 1.00 56.91 89 PRO A O 1
ATOM 685 N N . PRO A 1 90 ? -10.234 2.838 20.978 1.00 62.31 90 PRO A N 1
ATOM 686 C CA . PRO A 1 90 ? -9.877 1.765 20.055 1.00 62.31 90 PRO A CA 1
ATOM 687 C C . PRO A 1 90 ? -8.877 0.796 20.705 1.00 62.31 90 PRO A C 1
ATOM 689 O O . PRO A 1 90 ? -7.785 1.189 21.121 1.00 62.31 90 PRO A O 1
ATOM 692 N N . THR A 1 91 ? -9.252 -0.481 20.785 1.00 66.81 91 THR A N 1
ATOM 693 C CA . THR A 1 91 ? -8.414 -1.571 21.313 1.00 66.81 91 THR A CA 1
ATOM 694 C C . THR A 1 91 ? -7.251 -1.919 20.376 1.00 66.81 91 THR A C 1
ATOM 696 O O . THR A 1 91 ? -6.142 -2.196 20.841 1.00 66.81 91 THR A O 1
ATOM 699 N N . ARG A 1 92 ? -7.464 -1.821 19.060 1.00 75.50 92 ARG A N 1
ATOM 700 C CA . ARG A 1 92 ? -6.456 -1.911 17.995 1.00 75.50 92 ARG A CA 1
ATOM 701 C C . ARG A 1 92 ? -5.863 -0.552 17.606 1.00 75.50 92 ARG A C 1
ATOM 703 O O . ARG A 1 92 ? -6.529 0.478 17.632 1.00 75.50 92 ARG A O 1
ATOM 710 N N . GLN A 1 93 ? -4.616 -0.551 17.123 1.00 76.44 93 GLN A N 1
ATOM 711 C CA . GLN A 1 93 ? -4.088 0.590 16.369 1.00 76.44 93 GLN A CA 1
ATOM 712 C C . GLN A 1 93 ? -4.686 0.677 14.959 1.00 76.44 93 GLN A C 1
ATOM 714 O O . GLN A 1 93 ? -4.532 -0.235 14.144 1.00 76.44 93 GLN A O 1
ATOM 719 N N . VAL A 1 94 ? -5.235 1.853 14.657 1.00 87.31 94 VAL A N 1
ATOM 720 C CA . VAL A 1 94 ? -5.478 2.332 13.295 1.00 87.31 94 VAL A CA 1
ATOM 721 C C . VAL A 1 94 ? -4.321 3.228 12.840 1.00 87.31 94 VAL A C 1
ATOM 723 O O . VAL A 1 94 ? -3.834 4.067 13.601 1.00 87.31 94 VAL A O 1
ATOM 726 N N . CYS A 1 95 ? -3.897 3.075 11.589 1.00 91.12 95 CYS A N 1
ATOM 727 C CA . CYS A 1 95 ? -2.961 3.957 10.899 1.00 91.12 95 CYS A CA 1
ATOM 728 C C . CYS A 1 95 ? -3.576 4.530 9.605 1.00 91.12 95 CYS A C 1
ATOM 730 O O . CYS A 1 95 ? -4.665 4.150 9.175 1.00 91.12 95 CYS A O 1
ATOM 732 N N . GLY A 1 96 ? -2.883 5.466 8.968 1.00 91.69 96 GLY A N 1
ATOM 733 C CA . GLY A 1 96 ? -3.096 5.821 7.571 1.00 91.69 96 GLY A CA 1
ATOM 734 C C . GLY A 1 96 ? -2.163 5.004 6.684 1.00 91.69 96 GLY A C 1
ATOM 735 O O . GLY A 1 96 ? -0.981 4.868 6.999 1.00 91.69 96 GLY A O 1
ATOM 736 N N . VAL A 1 97 ? -2.685 4.487 5.571 1.00 92.50 97 VAL A N 1
ATOM 737 C CA . VAL A 1 97 ? -1.901 3.955 4.445 1.00 92.50 97 VAL A CA 1
ATOM 738 C C . VAL A 1 97 ? -2.487 4.570 3.185 1.00 92.50 97 VAL A C 1
ATOM 740 O O . VAL A 1 97 ? -3.449 4.059 2.610 1.00 92.50 97 VAL A O 1
ATOM 743 N N . ARG A 1 98 ? -1.944 5.726 2.801 1.00 88.94 98 ARG A N 1
ATOM 744 C CA . ARG A 1 98 ? -2.518 6.592 1.771 1.00 88.94 98 ARG A CA 1
ATOM 745 C C . ARG A 1 98 ? -1.648 6.563 0.518 1.00 88.94 98 ARG A C 1
ATOM 747 O O . ARG A 1 98 ? -0.521 7.065 0.496 1.00 88.94 98 ARG A O 1
ATOM 754 N N . PHE A 1 99 ? -2.174 5.950 -0.538 1.00 86.00 99 PHE A N 1
ATOM 755 C CA . PHE A 1 99 ? -1.475 5.807 -1.813 1.00 86.00 99 PHE A CA 1
ATOM 756 C C . PHE A 1 99 ? -1.530 7.120 -2.604 1.00 86.00 99 PHE A C 1
ATOM 758 O O . PHE A 1 99 ? -2.604 7.694 -2.805 1.00 86.00 99 PHE A O 1
ATOM 765 N N . LEU A 1 100 ? -0.384 7.600 -3.096 1.00 78.38 100 LEU A N 1
ATOM 766 C CA . LEU A 1 100 ? -0.362 8.786 -3.951 1.00 78.38 100 LEU A CA 1
ATOM 767 C C . LEU A 1 100 ? -0.956 8.458 -5.328 1.00 78.38 100 LEU A C 1
ATOM 769 O O . LEU A 1 100 ? -0.581 7.485 -5.979 1.00 78.38 100 LEU A O 1
ATOM 773 N N . HIS A 1 101 ? -1.884 9.292 -5.794 1.00 70.88 101 HIS A N 1
ATOM 774 C CA . HIS A 1 101 ? -2.451 9.152 -7.131 1.00 70.88 101 HIS A CA 1
ATOM 775 C C . HIS A 1 101 ? -1.460 9.662 -8.198 1.00 70.88 101 HIS A C 1
ATOM 777 O O . HIS A 1 101 ? -0.944 10.763 -8.009 1.00 70.88 101 HIS A O 1
ATOM 783 N N . PRO A 1 102 ? -1.254 8.952 -9.329 1.00 69.94 102 PRO A N 1
ATOM 784 C CA . PRO A 1 102 ? -1.874 7.681 -9.707 1.00 69.94 102 PRO A CA 1
ATOM 785 C C . PRO A 1 102 ? -1.079 6.475 -9.176 1.00 69.94 102 PRO A C 1
ATOM 787 O O . PRO A 1 102 ? 0.116 6.340 -9.438 1.00 69.94 102 PRO A O 1
ATOM 790 N N . VAL A 1 103 ? -1.771 5.564 -8.484 1.00 75.19 103 VAL A N 1
ATOM 791 C CA . VAL A 1 103 ? -1.165 4.512 -7.639 1.00 75.19 103 VAL A CA 1
ATOM 792 C C . VAL A 1 103 ? -0.167 3.621 -8.391 1.00 75.19 103 VAL A C 1
ATOM 794 O O . VAL A 1 103 ? 0.915 3.349 -7.885 1.00 75.19 103 VAL A O 1
ATOM 797 N N . PHE A 1 104 ? -0.476 3.225 -9.630 1.00 67.81 104 PHE A N 1
ATOM 798 C CA . PHE A 1 104 ? 0.397 2.364 -10.445 1.00 67.81 104 PHE A CA 1
ATOM 799 C C . PHE A 1 104 ? 1.732 3.011 -10.868 1.00 67.81 104 PHE A C 1
ATOM 801 O O . PHE A 1 104 ? 2.618 2.306 -11.346 1.00 67.81 104 PHE A O 1
ATOM 808 N N . PHE A 1 105 ? 1.875 4.333 -10.728 1.00 68.19 105 PHE A N 1
ATOM 809 C CA . PHE A 1 105 ? 3.049 5.104 -11.161 1.00 68.19 105 PHE A CA 1
ATOM 810 C C . PHE A 1 105 ? 3.813 5.767 -10.006 1.00 68.19 105 PHE A C 1
ATOM 812 O O . PHE A 1 105 ? 4.895 6.322 -10.227 1.00 68.19 105 PHE A O 1
ATOM 819 N N . MET A 1 106 ? 3.269 5.705 -8.786 1.00 74.12 106 MET A N 1
ATOM 820 C CA . MET A 1 106 ? 3.807 6.359 -7.595 1.00 74.12 106 MET A CA 1
ATOM 821 C C . MET A 1 106 ? 4.241 5.329 -6.544 1.00 74.12 106 MET A C 1
ATOM 823 O O . MET A 1 106 ? 3.435 4.936 -5.704 1.00 74.12 106 MET A O 1
ATOM 827 N N . PRO A 1 107 ? 5.529 4.934 -6.523 1.00 73.88 107 PRO A N 1
ATOM 828 C CA . PRO A 1 107 ? 6.080 4.142 -5.430 1.00 73.88 107 PRO A CA 1
ATOM 829 C C . PRO A 1 107 ? 5.878 4.750 -4.028 1.00 73.88 107 PRO A C 1
ATOM 831 O O . PRO A 1 107 ? 5.663 3.969 -3.105 1.00 73.88 107 PRO A O 1
ATOM 834 N N . PRO A 1 108 ? 5.961 6.082 -3.798 1.00 80.94 108 PRO A N 1
ATOM 835 C CA . PRO A 1 108 ? 5.786 6.637 -2.459 1.00 80.94 108 PRO A CA 1
ATOM 836 C C . PRO A 1 108 ? 4.374 6.424 -1.901 1.00 80.94 108 PRO A C 1
ATOM 838 O O . PRO A 1 108 ? 3.386 6.845 -2.505 1.00 80.94 108 PRO A O 1
ATOM 841 N N . VAL A 1 109 ? 4.301 5.830 -0.709 1.00 86.25 109 VAL A N 1
ATOM 842 C CA . VAL A 1 109 ? 3.060 5.636 0.054 1.00 86.25 109 VAL A CA 1
ATOM 843 C C . VAL A 1 109 ? 3.211 6.308 1.406 1.00 86.25 109 VAL A C 1
ATOM 845 O O . VAL A 1 109 ? 4.215 6.125 2.094 1.00 86.25 109 VAL A O 1
ATOM 848 N N . GLU A 1 110 ? 2.217 7.095 1.787 1.00 87.75 110 GLU A N 1
ATOM 849 C CA . GLU A 1 110 ? 2.198 7.737 3.091 1.00 87.75 110 GLU A CA 1
ATOM 850 C C . GLU A 1 110 ? 1.729 6.744 4.154 1.00 87.75 110 GLU A C 1
ATOM 852 O O . GLU A 1 110 ? 0.656 6.153 4.028 1.00 87.75 110 GLU A O 1
ATOM 857 N N . VAL A 1 111 ? 2.527 6.596 5.209 1.00 89.25 111 VAL A N 1
ATOM 858 C CA . VAL A 1 111 ? 2.138 5.933 6.454 1.00 89.25 111 VAL A CA 1
ATOM 859 C C . VAL A 1 111 ? 2.009 7.005 7.530 1.00 89.25 111 VAL A C 1
ATOM 861 O O . VAL A 1 111 ? 2.897 7.842 7.678 1.00 89.25 111 VAL A O 1
ATOM 864 N N . SER A 1 112 ? 0.924 6.994 8.294 1.00 86.88 112 SER A N 1
ATOM 865 C CA . SER A 1 112 ? 0.697 7.939 9.395 1.00 86.88 112 SER A CA 1
ATOM 866 C C . SER A 1 112 ? -0.027 7.258 10.553 1.00 86.88 112 SER A C 1
ATOM 868 O O . SER A 1 112 ? -0.634 6.207 10.382 1.00 86.88 112 SER A O 1
ATOM 870 N N . SER A 1 113 ? 0.033 7.826 11.749 1.00 85.38 113 SER A N 1
ATOM 871 C CA . SER A 1 113 ? -0.789 7.405 12.889 1.00 85.38 113 SER A CA 1
ATOM 872 C C . SER A 1 113 ? -0.959 8.586 13.849 1.00 85.38 113 SER A C 1
ATOM 874 O O . SER A 1 113 ? -0.611 9.715 13.501 1.00 85.38 113 SER A O 1
ATOM 876 N N . VAL A 1 114 ? -1.536 8.354 15.028 1.00 78.50 114 VAL A N 1
ATOM 877 C CA . VAL A 1 114 ? -1.773 9.413 16.026 1.00 78.50 114 VAL A CA 1
ATOM 878 C C . VAL A 1 114 ? -0.485 9.837 16.745 1.00 78.50 114 VAL A C 1
ATOM 880 O O . VAL A 1 114 ? -0.429 10.904 17.349 1.00 78.50 114 VAL A O 1
ATOM 883 N N . GLU A 1 115 ? 0.556 9.007 16.672 1.00 80.56 115 GLU A N 1
ATOM 884 C CA . GLU A 1 115 ? 1.861 9.228 17.281 1.00 80.56 115 GLU A CA 1
ATOM 885 C C . GLU A 1 115 ? 2.791 10.131 16.438 1.00 80.56 115 GLU A C 1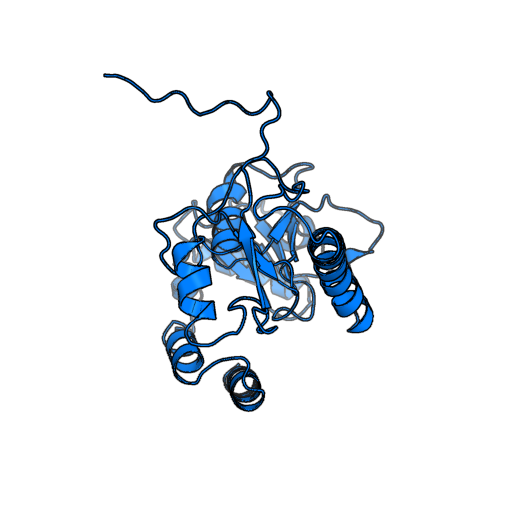
ATOM 887 O O . GLU A 1 115 ? 2.808 10.109 15.206 1.00 80.56 115 GLU A O 1
ATOM 892 N N . ASP A 1 116 ? 3.647 10.901 17.112 1.00 76.06 116 ASP A N 1
ATOM 893 C CA . ASP A 1 116 ? 4.572 11.863 16.489 1.00 76.06 116 ASP A CA 1
ATOM 894 C C . ASP A 1 116 ? 5.738 11.199 15.712 1.00 76.06 116 ASP A C 1
ATOM 896 O O . ASP A 1 116 ? 6.479 11.853 14.970 1.00 76.06 116 ASP A O 1
ATOM 900 N N . SER A 1 117 ? 5.926 9.892 15.887 1.00 82.25 117 SER A N 1
ATOM 901 C CA . SER A 1 117 ? 6.927 9.045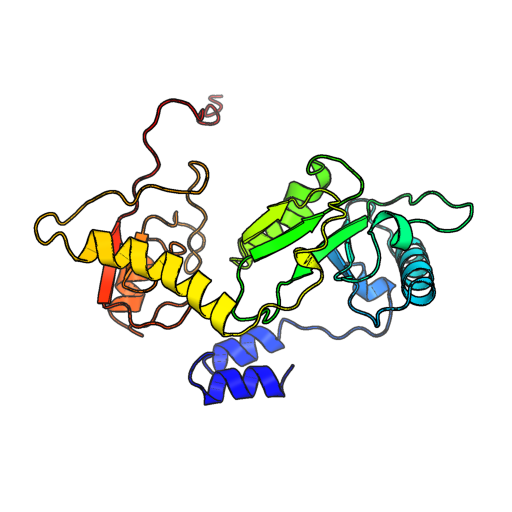 15.234 1.00 82.25 117 SER A CA 1
ATOM 902 C C . SER A 1 117 ? 6.334 7.658 14.973 1.00 82.25 117 SER A C 1
ATOM 904 O O . SER A 1 117 ? 5.388 7.256 15.646 1.00 82.25 117 SER A O 1
ATOM 906 N N . MET A 1 118 ? 6.862 6.927 13.983 1.00 84.31 118 MET A N 1
ATOM 907 C CA . MET A 1 118 ? 6.280 5.645 13.571 1.00 84.31 118 MET A CA 1
ATOM 908 C C . MET A 1 118 ? 6.322 4.604 14.708 1.00 84.31 118 MET A C 1
ATOM 910 O O . MET A 1 118 ? 7.420 4.218 15.124 1.00 84.31 118 MET A O 1
ATOM 914 N N . PRO A 1 119 ? 5.170 4.073 15.156 1.00 86.94 119 PRO A N 1
ATOM 915 C CA . PRO A 1 119 ? 5.126 3.008 16.151 1.00 86.94 119 PRO A CA 1
ATOM 916 C C . PRO A 1 119 ? 5.797 1.730 15.641 1.00 86.94 119 PRO A C 1
ATOM 918 O O . PRO A 1 119 ? 5.550 1.285 14.518 1.00 86.94 119 PRO A O 1
ATOM 921 N N . SER A 1 120 ? 6.603 1.087 16.489 1.00 88.75 120 SER A N 1
ATOM 922 C CA . SER A 1 120 ? 7.332 -0.150 16.156 1.00 88.75 120 SER A CA 1
ATOM 923 C C . SER A 1 120 ? 6.414 -1.269 15.647 1.00 88.75 120 SER A C 1
ATOM 925 O O . SER A 1 120 ? 6.770 -1.987 14.716 1.00 88.75 120 SER A O 1
ATOM 927 N N . ARG A 1 121 ? 5.196 -1.362 16.188 1.00 86.19 121 ARG A N 1
ATOM 928 C CA . ARG A 1 121 ? 4.149 -2.311 15.774 1.00 86.19 121 ARG A CA 1
ATOM 929 C C . ARG A 1 121 ? 3.650 -2.140 14.332 1.00 86.19 121 ARG A C 1
ATOM 931 O O . ARG A 1 121 ? 3.171 -3.111 13.762 1.00 86.19 121 ARG A O 1
ATOM 938 N N . LEU A 1 122 ? 3.820 -0.974 13.696 1.00 89.44 122 LEU A N 1
ATOM 939 C CA . LEU A 1 122 ? 3.514 -0.797 12.265 1.00 89.44 122 LEU A CA 1
ATOM 940 C C . LEU A 1 122 ? 4.626 -1.331 11.342 1.00 89.44 122 LEU A C 1
ATOM 942 O O . LEU A 1 122 ? 4.399 -1.513 10.145 1.00 89.44 122 LEU A O 1
ATOM 946 N N . ARG A 1 123 ? 5.832 -1.585 11.872 1.00 89.19 123 ARG A N 1
ATOM 947 C CA . ARG A 1 123 ? 7.038 -1.878 11.082 1.00 89.19 123 ARG A CA 1
ATOM 948 C C . ARG A 1 123 ? 6.859 -3.110 10.186 1.00 89.19 123 ARG A C 1
ATOM 950 O O . ARG A 1 123 ? 6.971 -2.976 8.973 1.00 89.19 123 ARG A O 1
ATOM 957 N N . ALA A 1 124 ? 6.520 -4.261 10.765 1.00 88.31 124 ALA A N 1
ATOM 958 C CA . ALA A 1 124 ? 6.346 -5.513 10.026 1.00 88.31 124 ALA A CA 1
ATOM 959 C C . ALA A 1 124 ? 5.013 -5.623 9.242 1.00 88.31 124 ALA A C 1
ATOM 961 O O . ALA A 1 124 ? 5.061 -5.952 8.053 1.00 88.31 124 ALA A O 1
ATOM 962 N N . PRO A 1 125 ? 3.823 -5.354 9.830 1.00 89.25 125 PRO A N 1
ATOM 963 C CA . PRO A 1 125 ? 2.554 -5.527 9.115 1.00 89.25 125 PRO A CA 1
ATOM 964 C C . PRO A 1 125 ? 2.322 -4.472 8.027 1.00 89.25 125 PRO A C 1
ATOM 966 O O . PRO A 1 125 ? 1.730 -4.808 7.003 1.00 89.25 125 PRO A O 1
ATOM 969 N N . VAL A 1 126 ? 2.816 -3.237 8.205 1.00 91.50 126 VAL A N 1
ATOM 970 C CA . VAL A 1 126 ? 2.634 -2.133 7.245 1.00 91.50 126 VAL A CA 1
ATOM 971 C C . VAL A 1 126 ? 3.900 -1.866 6.438 1.00 91.50 126 VAL A C 1
ATOM 973 O O . VAL A 1 126 ? 3.906 -2.076 5.228 1.00 91.50 126 VAL A O 1
ATOM 976 N N . TRP A 1 127 ? 4.982 -1.405 7.071 1.00 89.88 127 TRP A N 1
ATOM 977 C CA . TRP A 1 127 ? 6.128 -0.850 6.336 1.00 89.88 127 TRP A CA 1
ATOM 978 C C . TRP A 1 127 ? 6.880 -1.907 5.516 1.00 89.88 127 TRP A C 1
ATOM 980 O O . TRP A 1 127 ? 7.088 -1.713 4.319 1.00 89.88 127 TRP A O 1
ATOM 990 N N . ASP A 1 128 ? 7.254 -3.041 6.116 1.00 88.06 128 ASP A N 1
ATOM 991 C CA . ASP A 1 128 ? 7.941 -4.125 5.396 1.00 88.06 128 ASP A CA 1
ATOM 992 C C . ASP A 1 128 ? 7.031 -4.781 4.349 1.00 88.06 128 ASP A C 1
ATOM 994 O O . ASP A 1 128 ? 7.498 -5.183 3.283 1.00 88.06 128 ASP A O 1
ATOM 998 N N . ARG A 1 129 ? 5.716 -4.826 4.600 1.00 88.50 129 ARG A N 1
ATOM 999 C CA . ARG A 1 129 ? 4.723 -5.310 3.632 1.00 88.50 129 ARG A CA 1
ATOM 1000 C C . ARG A 1 129 ? 4.626 -4.395 2.409 1.00 88.50 129 ARG A C 1
ATOM 1002 O O . ARG A 1 129 ? 4.672 -4.893 1.290 1.00 88.50 129 ARG A O 1
ATOM 1009 N N . LEU A 1 130 ? 4.569 -3.074 2.599 1.00 87.62 130 LEU A N 1
ATOM 1010 C CA . LEU A 1 130 ? 4.613 -2.094 1.505 1.00 87.62 130 LEU A CA 1
ATOM 1011 C C . LEU A 1 130 ? 5.944 -2.174 0.734 1.00 87.62 130 LEU A C 1
ATOM 1013 O O . LEU A 1 130 ? 5.938 -2.217 -0.496 1.00 87.62 130 LEU A O 1
ATOM 1017 N N . ALA A 1 131 ? 7.076 -2.270 1.439 1.00 81.44 131 ALA A N 1
ATOM 1018 C CA . ALA A 1 131 ? 8.399 -2.395 0.823 1.00 81.44 131 ALA A CA 1
ATOM 1019 C C . ALA A 1 131 ? 8.540 -3.661 -0.048 1.00 81.44 131 ALA A C 1
ATOM 1021 O O . ALA A 1 131 ? 9.140 -3.603 -1.124 1.00 81.44 131 ALA A O 1
ATOM 1022 N N . LYS A 1 132 ? 7.926 -4.784 0.357 1.00 81.69 132 LYS A N 1
ATOM 1023 C CA . LYS A 1 132 ? 7.867 -6.028 -0.436 1.00 81.69 132 LYS A CA 1
ATOM 1024 C C . LYS A 1 132 ? 7.058 -5.905 -1.732 1.00 81.69 132 LYS A C 1
ATOM 1026 O O . LYS A 1 132 ? 7.337 -6.636 -2.674 1.00 81.69 132 LYS A O 1
ATOM 1031 N N . PHE A 1 133 ? 6.143 -4.940 -1.834 1.00 75.81 133 PHE A N 1
ATOM 1032 C CA . PHE A 1 133 ? 5.482 -4.562 -3.094 1.00 75.81 133 PHE A CA 1
ATOM 1033 C C . PHE A 1 133 ? 6.250 -3.483 -3.889 1.00 75.81 133 PHE A C 1
ATOM 1035 O O . PHE A 1 133 ? 5.702 -2.872 -4.804 1.00 75.81 133 PHE A O 1
ATOM 1042 N N . HIS A 1 134 ? 7.516 -3.223 -3.539 1.00 74.69 134 HIS A N 1
ATOM 1043 C CA . HIS A 1 134 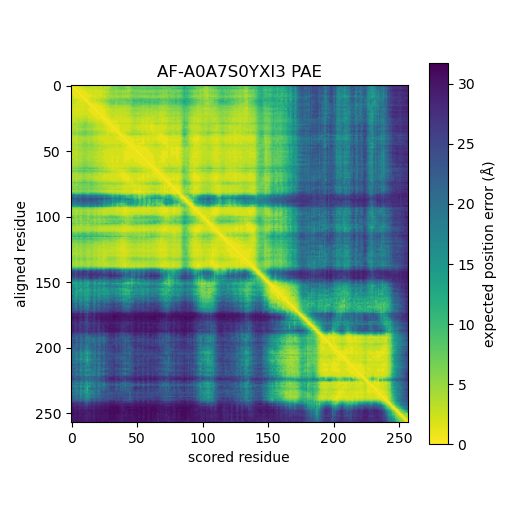? 8.391 -2.182 -4.107 1.00 74.69 134 HIS A CA 1
ATOM 1044 C C . HIS A 1 134 ? 7.873 -0.744 -3.951 1.00 74.69 134 HIS A C 1
ATOM 1046 O O . HIS A 1 134 ? 8.379 0.191 -4.582 1.00 74.69 134 HIS A O 1
ATOM 1052 N N . LEU A 1 135 ? 6.907 -0.551 -3.055 1.00 81.19 135 LEU A N 1
ATOM 1053 C CA . LEU A 1 135 ? 6.462 0.761 -2.619 1.00 81.19 135 LEU A CA 1
ATOM 1054 C C . LEU A 1 135 ? 7.532 1.357 -1.692 1.00 81.19 135 LEU A C 1
ATOM 1056 O O . LEU A 1 135 ? 8.302 0.653 -1.041 1.00 81.19 135 LEU A O 1
ATOM 1060 N N . THR A 1 136 ? 7.607 2.680 -1.648 1.00 81.69 136 THR A N 1
ATOM 1061 C CA . THR A 1 136 ? 8.507 3.445 -0.780 1.00 81.69 136 THR A CA 1
ATOM 1062 C C . THR A 1 136 ? 7.663 4.088 0.322 1.00 81.69 136 THR A C 1
ATOM 1064 O O . THR A 1 136 ? 7.249 5.239 0.169 1.00 81.69 136 THR A O 1
ATOM 1067 N N . PRO A 1 137 ? 7.342 3.362 1.410 1.00 84.94 137 PRO A N 1
ATOM 1068 C CA . PRO A 1 137 ? 6.652 3.959 2.544 1.00 84.94 137 PRO A CA 1
ATOM 1069 C C . PRO A 1 137 ? 7.473 5.115 3.134 1.00 84.94 137 PRO A C 1
ATOM 1071 O O . PRO A 1 137 ? 8.704 5.055 3.200 1.00 84.94 137 PRO A O 1
ATOM 1074 N N . PHE A 1 138 ? 6.790 6.172 3.566 1.00 84.94 138 PHE A N 1
ATOM 1075 C CA . PHE A 1 138 ? 7.367 7.263 4.348 1.00 84.94 138 PHE A CA 1
ATOM 1076 C C . PHE A 1 138 ? 6.425 7.635 5.493 1.00 84.94 138 PHE A C 1
ATOM 1078 O O . PHE A 1 138 ? 5.208 7.608 5.322 1.00 84.94 138 PHE A O 1
ATOM 1085 N N . TYR A 1 139 ? 6.975 7.986 6.660 1.00 85.38 139 TYR A N 1
ATOM 1086 C CA . TYR A 1 139 ? 6.150 8.382 7.800 1.00 85.38 139 TYR A CA 1
ATOM 1087 C C . TYR A 1 139 ? 5.797 9.870 7.721 1.00 85.38 139 TYR A C 1
ATOM 1089 O O . TYR A 1 139 ? 6.677 10.726 7.842 1.00 85.38 139 TYR A O 1
ATOM 1097 N N . ALA A 1 140 ? 4.518 10.184 7.534 1.00 77.50 140 ALA A N 1
ATOM 1098 C CA . ALA A 1 140 ? 4.004 11.539 7.660 1.00 77.50 140 ALA A CA 1
ATOM 1099 C C . ALA A 1 140 ? 3.523 11.783 9.094 1.00 77.50 140 ALA A C 1
ATOM 1101 O O . ALA A 1 140 ? 2.566 11.163 9.559 1.00 77.50 140 ALA A O 1
ATOM 1102 N N . LYS A 1 141 ? 4.148 12.753 9.774 1.00 66.69 141 LYS A N 1
ATOM 1103 C CA . LYS A 1 141 ? 3.542 13.392 10.950 1.00 66.69 141 LYS A CA 1
ATOM 1104 C C . LYS A 1 141 ? 2.195 14.008 10.558 1.00 66.69 141 LYS A C 1
ATOM 1106 O O . LYS A 1 141 ? 2.066 14.535 9.449 1.00 66.69 141 LYS A O 1
ATOM 1111 N N . ALA A 1 142 ? 1.242 14.029 11.488 1.00 57.22 142 ALA A N 1
ATOM 1112 C CA . ALA A 1 142 ? -0.005 14.773 11.339 1.00 57.22 142 ALA A CA 1
ATOM 1113 C C . ALA A 1 142 ? 0.299 16.268 11.111 1.00 57.22 142 ALA A C 1
ATOM 1115 O O . ALA A 1 142 ? 0.680 16.989 12.030 1.00 57.22 142 ALA A O 1
ATOM 1116 N N . ASN A 1 143 ? 0.189 16.725 9.860 1.00 49.16 143 ASN A N 1
ATOM 1117 C CA . ASN A 1 143 ? 0.654 18.046 9.443 1.00 49.16 143 ASN A CA 1
ATOM 1118 C C . ASN A 1 143 ? -0.526 18.897 8.934 1.00 49.16 143 ASN A C 1
ATOM 1120 O O . ASN A 1 143 ? -1.062 18.601 7.861 1.00 49.16 143 ASN A O 1
ATOM 1124 N N . PRO A 1 144 ? -0.927 19.968 9.652 1.00 44.62 144 PRO A N 1
ATOM 1125 C CA . PRO A 1 144 ? -2.054 20.817 9.258 1.00 44.62 144 PRO A CA 1
ATOM 1126 C C . PRO A 1 144 ? -1.917 21.451 7.863 1.00 44.62 144 PRO A C 1
ATOM 1128 O O . PRO A 1 144 ? -2.925 21.749 7.228 1.00 44.62 144 PRO A O 1
ATOM 1131 N N . GLY A 1 145 ? -0.685 21.624 7.362 1.00 43.38 145 GLY A N 1
ATOM 1132 C CA . GLY A 1 145 ? -0.356 22.363 6.134 1.00 43.38 145 GLY A CA 1
ATOM 1133 C C . GLY A 1 145 ? -0.752 21.723 4.794 1.00 43.38 145 GLY A C 1
ATOM 1134 O O . GLY A 1 145 ? -0.400 22.256 3.747 1.00 43.38 145 GLY A O 1
ATOM 1135 N N . GLY A 1 146 ? -1.459 20.591 4.784 1.00 46.88 146 GLY A N 1
ATOM 1136 C CA . GLY A 1 146 ? -2.320 20.199 3.656 1.00 46.88 146 GLY A CA 1
ATOM 1137 C C . GLY A 1 146 ? -1.685 19.749 2.328 1.00 46.88 146 GLY A C 1
ATOM 1138 O O . GLY A 1 146 ? -2.441 19.270 1.487 1.00 46.88 146 GLY A O 1
ATOM 1139 N N . TYR A 1 147 ? -0.358 19.811 2.129 1.00 45.53 147 TYR A N 1
ATOM 1140 C CA . TYR A 1 147 ? 0.333 19.340 0.902 1.00 45.53 147 TYR A CA 1
ATOM 1141 C C . TYR A 1 147 ? -0.150 17.964 0.407 1.00 45.53 147 TYR A C 1
ATOM 1143 O O . TYR A 1 147 ? -0.283 17.722 -0.790 1.00 45.53 147 TYR A O 1
ATOM 1151 N N . TRP A 1 148 ? -0.451 17.074 1.349 1.00 53.81 148 TRP A N 1
ATOM 1152 C CA . TRP A 1 148 ? -0.853 15.691 1.116 1.00 53.81 148 TRP A CA 1
ATOM 1153 C C . TRP A 1 148 ? -2.331 15.492 0.745 1.00 53.81 148 TRP A C 1
ATOM 1155 O O . TRP A 1 148 ? -2.700 14.410 0.292 1.00 53.81 148 TRP A O 1
ATOM 1165 N N . ARG A 1 149 ? -3.176 16.527 0.869 1.00 59.22 149 ARG A N 1
ATOM 1166 C CA . ARG A 1 149 ? -4.610 16.471 0.518 1.00 59.22 149 ARG A CA 1
ATOM 1167 C C . ARG A 1 149 ? -4.881 16.590 -0.991 1.00 59.22 149 ARG A C 1
ATOM 1169 O O . ARG A 1 149 ? -6.025 16.451 -1.418 1.00 59.22 149 ARG A O 1
ATOM 1176 N N . ARG A 1 150 ? -3.857 16.846 -1.816 1.00 60.28 150 ARG A N 1
ATOM 1177 C CA . ARG A 1 150 ? -3.973 16.945 -3.282 1.00 60.28 150 ARG A CA 1
ATOM 1178 C C . ARG A 1 150 ? -3.646 15.604 -3.950 1.00 60.28 150 ARG A C 1
ATOM 1180 O O . ARG A 1 150 ? -2.713 14.914 -3.547 1.00 60.28 150 ARG A O 1
ATOM 1187 N N . LYS A 1 151 ? -4.364 15.261 -5.026 1.00 60.16 151 LYS A N 1
ATOM 1188 C CA . LYS A 1 151 ? -3.856 14.293 -6.016 1.00 60.16 151 LYS A CA 1
ATOM 1189 C C . LYS A 1 151 ? -2.680 14.939 -6.755 1.00 60.16 151 LYS A C 1
ATOM 1191 O O . LYS A 1 151 ? -2.741 16.138 -7.028 1.00 60.16 151 LYS A O 1
ATOM 1196 N N . LEU A 1 152 ? -1.648 14.164 -7.088 1.00 62.38 152 LEU A N 1
ATOM 1197 C CA . LEU A 1 152 ? -0.583 14.669 -7.952 1.00 62.38 152 LEU A CA 1
ATOM 1198 C C . LEU A 1 152 ? -1.079 14.738 -9.399 1.00 62.38 152 LEU A C 1
ATOM 1200 O O . LEU A 1 152 ? -1.830 13.862 -9.848 1.00 62.38 152 LEU A O 1
ATOM 1204 N N . ASP A 1 153 ? -0.662 15.775 -10.119 1.00 63.81 153 ASP A N 1
ATOM 1205 C CA . ASP A 1 153 ? -0.850 15.860 -11.566 1.00 63.81 153 ASP A CA 1
ATOM 1206 C C . ASP A 1 153 ? 0.253 15.092 -12.319 1.00 63.81 153 ASP A C 1
ATOM 1208 O O . ASP A 1 153 ? 1.320 14.798 -11.777 1.00 63.81 153 ASP A O 1
ATOM 1212 N N . TYR A 1 154 ? 0.005 14.732 -13.582 1.00 60.59 154 TYR A N 1
ATOM 1213 C CA . TYR A 1 154 ? 0.966 13.944 -14.367 1.00 60.59 154 TYR A CA 1
ATOM 1214 C C . TYR A 1 154 ? 2.323 14.648 -14.549 1.00 60.59 154 TYR A C 1
ATOM 1216 O O . TYR A 1 154 ? 3.339 13.965 -14.657 1.00 60.59 154 TYR A O 1
ATOM 1224 N N . GLY A 1 155 ? 2.372 15.984 -14.514 1.00 63.00 155 GLY A N 1
ATOM 1225 C CA . GLY A 1 155 ? 3.622 16.743 -14.572 1.00 63.00 155 GLY A CA 1
ATOM 1226 C C . GLY A 1 155 ? 4.408 16.706 -13.257 1.00 63.00 155 GLY A C 1
ATOM 1227 O O . GLY A 1 155 ? 5.631 16.817 -13.268 1.00 63.00 155 GLY A O 1
ATOM 1228 N N . GLU A 1 156 ? 3.752 16.534 -12.110 1.00 63.78 156 GLU A N 1
ATOM 1229 C CA . GLU A 1 156 ? 4.411 16.240 -10.828 1.00 63.78 156 GLU A CA 1
ATOM 1230 C C . GLU A 1 156 ? 4.977 14.815 -10.787 1.00 63.78 156 GLU A C 1
ATOM 1232 O O . GLU A 1 156 ? 6.114 14.626 -10.347 1.00 63.78 156 GLU A O 1
ATOM 1237 N N . VAL A 1 157 ? 4.231 13.833 -11.308 1.00 62.78 157 VAL A N 1
ATOM 1238 C CA . VAL A 1 157 ? 4.705 12.444 -11.477 1.00 62.78 157 VAL A CA 1
ATOM 1239 C C . VAL A 1 157 ? 5.937 12.408 -12.387 1.00 62.78 157 VAL A C 1
ATOM 1241 O O . VAL A 1 157 ? 6.964 11.829 -12.026 1.00 62.78 157 VAL A O 1
ATOM 1244 N N . GLU A 1 158 ? 5.878 13.090 -13.533 1.00 64.06 158 GLU A N 1
ATOM 1245 C CA . GLU A 1 158 ? 6.987 13.172 -14.484 1.00 64.06 158 GLU A CA 1
ATOM 1246 C C . GLU A 1 158 ? 8.227 13.824 -13.859 1.00 64.06 158 GLU A C 1
ATOM 1248 O O . GLU A 1 158 ? 9.315 13.258 -13.949 1.00 64.06 158 GLU A O 1
ATOM 1253 N N . LYS A 1 159 ? 8.082 14.938 -13.122 1.00 66.25 159 LYS A N 1
ATOM 1254 C CA . LYS A 1 159 ? 9.194 15.571 -12.378 1.00 66.25 159 LYS A CA 1
ATOM 1255 C C . LYS A 1 159 ? 9.842 14.627 -11.359 1.00 66.25 159 LYS A C 1
ATOM 1257 O O . LYS A 1 159 ? 11.055 14.716 -11.149 1.00 66.25 159 LYS A O 1
ATOM 1262 N N . PHE A 1 160 ? 9.069 13.737 -10.729 1.00 63.94 160 PHE A N 1
ATOM 1263 C CA . PHE A 1 160 ? 9.588 12.731 -9.797 1.00 63.94 160 PHE A CA 1
ATOM 1264 C C . PHE A 1 160 ? 10.394 11.642 -10.523 1.00 63.94 160 PHE A C 1
ATOM 1266 O O . PHE A 1 160 ? 11.512 11.332 -10.103 1.00 63.94 160 PHE A O 1
ATOM 1273 N N . HIS A 1 161 ? 9.897 11.116 -11.649 1.00 63.78 161 HIS A N 1
ATOM 1274 C CA . HIS A 1 161 ? 10.658 10.177 -12.489 1.00 63.78 161 HIS A CA 1
ATOM 1275 C C . HIS A 1 161 ? 11.912 10.841 -13.081 1.00 63.78 161 HIS A C 1
ATOM 1277 O O . HIS A 1 161 ? 12.996 10.260 -13.035 1.00 63.78 161 HIS A O 1
ATOM 1283 N N . ASP A 1 162 ? 11.827 12.097 -13.520 1.00 65.94 162 ASP A N 1
ATOM 1284 C CA . ASP A 1 162 ? 12.963 12.868 -14.039 1.00 65.94 162 ASP A CA 1
ATOM 1285 C C . ASP A 1 162 ? 14.000 13.244 -12.978 1.00 65.94 162 ASP A C 1
ATOM 1287 O O . ASP A 1 162 ? 15.167 13.468 -13.306 1.00 65.94 162 ASP A O 1
ATOM 1291 N N . ALA A 1 163 ? 13.632 13.299 -11.696 1.00 64.69 163 ALA A N 1
ATOM 1292 C CA . ALA A 1 163 ? 14.605 13.398 -10.610 1.00 64.69 163 ALA A CA 1
ATOM 1293 C C . ALA A 1 163 ? 15.438 12.108 -10.463 1.00 64.69 163 ALA A C 1
ATOM 1295 O O . ALA A 1 163 ? 16.629 12.193 -10.160 1.00 64.69 163 ALA A O 1
ATOM 1296 N N . GLN A 1 164 ? 14.858 10.931 -10.739 1.00 61.09 164 GLN A N 1
ATOM 1297 C CA . GLN A 1 164 ? 15.615 9.674 -10.795 1.00 61.09 164 GLN A CA 1
ATOM 1298 C C . GLN A 1 164 ? 16.442 9.582 -12.082 1.00 61.09 164 GLN A C 1
ATOM 1300 O O . GLN A 1 164 ? 17.660 9.414 -12.002 1.00 61.09 164 GLN A O 1
ATOM 1305 N N . ARG A 1 165 ? 15.831 9.807 -13.258 1.00 65.81 165 ARG A N 1
ATOM 1306 C CA . ARG A 1 165 ? 16.526 9.769 -14.560 1.00 65.81 165 ARG A CA 1
ATOM 1307 C C . ARG A 1 165 ? 17.733 10.708 -14.609 1.00 65.81 165 ARG A C 1
ATOM 1309 O O . ARG A 1 165 ? 18.779 10.318 -15.120 1.00 65.81 165 ARG A O 1
ATOM 1316 N N . ARG A 1 166 ? 17.650 11.913 -14.027 1.00 63.50 166 ARG A N 1
ATOM 1317 C CA . ARG A 1 166 ? 18.796 12.844 -13.949 1.00 63.50 166 ARG A CA 1
ATOM 1318 C C . ARG A 1 166 ? 19.973 12.314 -13.124 1.00 63.50 166 ARG A C 1
ATOM 1320 O O . ARG A 1 166 ? 21.107 12.545 -13.530 1.00 63.50 166 ARG A O 1
ATOM 1327 N N . ARG A 1 167 ? 19.741 11.575 -12.027 1.00 62.41 167 ARG A N 1
ATOM 1328 C CA . ARG A 1 167 ? 20.833 10.939 -11.254 1.00 62.41 167 ARG A CA 1
ATOM 1329 C C . ARG A 1 167 ? 21.583 9.912 -12.098 1.00 62.41 167 ARG A C 1
ATOM 1331 O O . ARG A 1 167 ? 22.807 9.897 -12.075 1.00 62.41 167 ARG A O 1
ATOM 1338 N N . VAL A 1 168 ? 20.863 9.093 -12.869 1.00 60.56 168 VAL A N 1
ATOM 1339 C CA . VAL A 1 168 ? 21.509 8.100 -13.743 1.00 60.56 168 VAL A CA 1
ATOM 1340 C C . VAL A 1 168 ? 22.192 8.764 -14.928 1.00 60.56 168 VAL A C 1
ATOM 1342 O O . VAL A 1 168 ? 23.313 8.391 -15.239 1.00 60.56 168 VAL A O 1
ATOM 1345 N N . ARG A 1 169 ? 21.568 9.770 -15.561 1.00 60.84 169 ARG A N 1
ATOM 1346 C CA . ARG A 1 169 ? 22.179 10.530 -16.666 1.00 60.84 169 ARG A CA 1
ATOM 1347 C C . ARG A 1 169 ? 23.510 11.166 -16.260 1.00 60.84 169 ARG A C 1
ATOM 1349 O O . ARG A 1 169 ? 24.459 11.050 -17.022 1.00 60.84 169 ARG A O 1
ATOM 1356 N N . ALA A 1 170 ? 23.604 11.733 -15.055 1.00 60.91 170 ALA A N 1
ATOM 1357 C CA . ALA A 1 170 ? 24.861 12.276 -14.540 1.00 60.91 170 ALA A CA 1
ATOM 1358 C C . ALA A 1 170 ? 25.976 11.212 -14.466 1.00 60.91 170 ALA A C 1
ATOM 1360 O O . ALA A 1 170 ? 27.080 11.464 -14.928 1.00 60.91 170 ALA A O 1
ATOM 1361 N N . VAL A 1 171 ? 25.682 10.003 -13.969 1.00 59.22 171 VAL A N 1
ATOM 1362 C CA . VAL A 1 171 ? 26.661 8.894 -13.920 1.00 59.22 171 VAL A CA 1
ATOM 1363 C C . VAL A 1 171 ? 26.950 8.311 -15.312 1.00 59.22 171 VAL A C 1
ATOM 1365 O O . VAL A 1 171 ? 28.089 7.989 -15.621 1.00 59.22 171 VAL A O 1
ATOM 1368 N N . ILE A 1 172 ? 25.946 8.236 -16.189 1.00 61.69 172 ILE A N 1
ATOM 1369 C CA . ILE A 1 172 ? 26.055 7.779 -17.588 1.00 61.69 172 ILE A CA 1
ATOM 1370 C C . ILE A 1 172 ? 27.013 8.636 -18.425 1.00 61.69 172 ILE A C 1
ATOM 1372 O O . ILE A 1 172 ? 27.627 8.100 -19.349 1.00 61.69 172 ILE A O 1
ATOM 1376 N N . GLN A 1 173 ? 27.083 9.940 -18.136 1.00 59.19 173 GLN A N 1
ATOM 1377 C CA . GLN A 1 173 ? 27.847 10.941 -18.891 1.00 59.19 173 GLN A CA 1
ATOM 1378 C C . GLN A 1 173 ? 29.340 10.987 -18.532 1.00 59.19 173 GLN A C 1
ATOM 1380 O O . GLN A 1 173 ? 30.109 11.635 -19.239 1.00 59.19 173 GLN A O 1
ATOM 1385 N N . HIS A 1 174 ? 29.765 10.280 -17.485 1.00 56.06 174 HIS A N 1
ATOM 1386 C CA . HIS A 1 174 ? 31.176 10.026 -17.207 1.00 56.06 174 HIS A CA 1
ATOM 1387 C C . HIS A 1 174 ? 31.624 8.759 -17.949 1.00 56.06 174 HIS A C 1
ATOM 1389 O O . HIS A 1 174 ? 31.594 7.651 -17.414 1.00 56.06 174 HIS A O 1
ATOM 1395 N N . GLU A 1 175 ? 32.020 8.919 -19.210 1.00 43.94 175 GLU A N 1
ATOM 1396 C CA . GLU A 1 175 ? 32.626 7.842 -19.998 1.00 43.94 175 GLU A CA 1
ATOM 1397 C C . GLU A 1 175 ? 34.074 7.613 -19.529 1.00 43.94 175 GLU A C 1
ATOM 1399 O O . GLU A 1 175 ? 34.960 8.404 -19.845 1.00 43.94 175 GLU A O 1
ATOM 1404 N N . GLY A 1 176 ? 34.319 6.550 -18.751 1.00 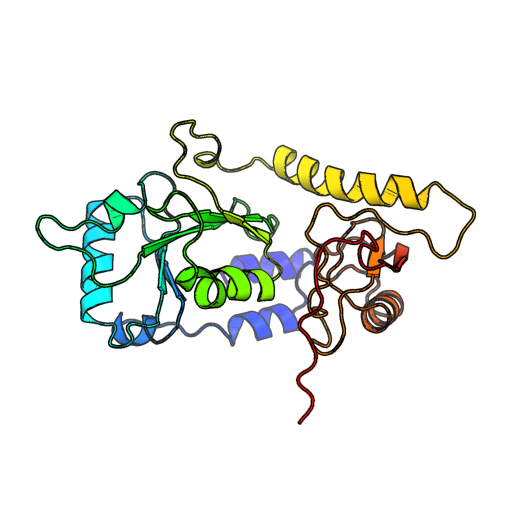45.16 176 GLY A N 1
ATOM 1405 C CA . GLY A 1 176 ? 35.677 6.215 -18.299 1.00 45.16 176 GLY A CA 1
ATOM 1406 C C . GLY A 1 176 ? 35.821 4.962 -17.430 1.00 45.16 176 GLY A C 1
ATOM 1407 O O . GLY A 1 176 ? 36.757 4.198 -17.645 1.00 45.16 176 GLY A O 1
ATOM 1408 N N . GLU A 1 177 ? 34.910 4.717 -16.482 1.00 37.28 177 GLU A N 1
ATOM 1409 C CA . GLU A 1 177 ? 35.090 3.680 -15.448 1.00 37.28 177 GLU A CA 1
ATOM 1410 C C . GLU A 1 177 ? 33.898 2.704 -15.398 1.00 37.28 177 GLU A C 1
ATOM 1412 O O . GLU A 1 177 ? 32.740 3.123 -15.356 1.00 37.28 177 GLU A O 1
ATOM 1417 N N . GLU A 1 178 ? 34.164 1.389 -15.410 1.00 41.91 178 GLU A N 1
ATOM 1418 C CA . GLU A 1 178 ? 33.112 0.349 -15.416 1.00 41.91 178 GLU A CA 1
ATOM 1419 C C . GLU A 1 178 ? 32.391 0.181 -14.065 1.00 41.91 178 GLU A C 1
ATOM 1421 O O . GLU A 1 178 ? 31.308 -0.407 -14.017 1.00 41.91 178 GLU A O 1
ATOM 1426 N N . VAL A 1 179 ? 32.947 0.727 -12.977 1.00 43.88 179 VAL A N 1
ATOM 1427 C CA . VAL A 1 179 ? 32.333 0.748 -11.643 1.00 43.88 179 VAL A CA 1
ATOM 1428 C C . VAL A 1 179 ? 32.467 2.151 -11.054 1.00 43.88 179 VAL A C 1
ATOM 1430 O O . VAL A 1 179 ? 33.571 2.604 -10.776 1.00 43.88 179 VAL A O 1
ATOM 1433 N N . MET A 1 180 ? 31.338 2.824 -10.823 1.00 43.88 180 MET A N 1
ATOM 1434 C CA . MET A 1 180 ? 31.262 4.059 -10.036 1.00 43.88 180 MET A CA 1
ATOM 1435 C C . MET A 1 180 ? 30.046 4.012 -9.113 1.00 43.88 180 MET A C 1
ATOM 1437 O O . MET A 1 180 ? 28.926 3.745 -9.559 1.00 43.88 180 MET A O 1
ATOM 1441 N N . SER A 1 181 ? 30.242 4.306 -7.828 1.00 47.19 181 SER A N 1
ATOM 1442 C CA . SER A 1 181 ? 29.176 4.229 -6.832 1.00 47.19 181 SER A CA 1
ATOM 1443 C C . SER A 1 181 ? 28.164 5.367 -6.941 1.00 47.19 181 SER A C 1
ATOM 1445 O O . SER A 1 181 ? 28.473 6.551 -6.822 1.00 47.19 181 SER A O 1
ATOM 1447 N N . LEU A 1 182 ? 26.894 4.992 -7.100 1.00 45.06 182 LEU A N 1
ATOM 1448 C CA . LEU A 1 182 ? 25.760 5.909 -7.025 1.00 45.06 182 LEU A CA 1
ATOM 1449 C C . LEU A 1 182 ? 25.475 6.288 -5.559 1.00 45.06 182 LEU A C 1
ATOM 1451 O O . LEU A 1 182 ? 24.966 5.441 -4.820 1.00 45.06 182 LEU A O 1
ATOM 1455 N N . PRO A 1 183 ? 25.692 7.548 -5.121 1.00 42.41 183 PRO A N 1
ATOM 1456 C CA . PRO A 1 183 ? 25.417 7.941 -3.744 1.00 42.41 183 PRO A CA 1
ATOM 1457 C C . PRO A 1 183 ? 23.932 7.755 -3.409 1.00 42.41 183 PRO A C 1
ATOM 1459 O O . PRO A 1 183 ? 23.028 8.275 -4.089 1.00 42.41 183 PRO A O 1
ATOM 1462 N N . SER A 1 184 ? 23.679 6.988 -2.349 1.00 43.16 184 SER A N 1
ATOM 1463 C CA . SER A 1 184 ? 22.336 6.671 -1.877 1.00 43.16 184 SER A CA 1
ATOM 1464 C C . SER A 1 184 ? 21.708 7.862 -1.146 1.00 43.16 184 SER A C 1
ATOM 1466 O O . SER A 1 184 ? 22.339 8.519 -0.322 1.00 43.16 184 SER A O 1
ATOM 1468 N N . ARG A 1 185 ? 20.420 8.116 -1.413 1.00 40.34 185 ARG A N 1
ATOM 1469 C CA . ARG A 1 185 ? 19.557 8.958 -0.557 1.00 40.34 185 ARG A CA 1
ATOM 1470 C C . ARG A 1 185 ? 18.767 8.144 0.480 1.00 40.34 185 ARG A C 1
ATOM 1472 O O . ARG A 1 185 ? 18.018 8.727 1.257 1.00 40.34 185 ARG A O 1
ATOM 1479 N N . ARG A 1 186 ? 18.892 6.814 0.467 1.00 42.50 186 ARG A N 1
ATOM 1480 C CA . ARG A 1 186 ? 18.271 5.879 1.418 1.00 42.50 186 ARG A CA 1
ATOM 1481 C C . ARG A 1 186 ? 19.323 5.394 2.434 1.00 42.50 186 ARG A C 1
ATOM 1483 O O . ARG A 1 186 ? 20.494 5.326 2.057 1.00 42.50 186 ARG A O 1
ATOM 1490 N N . PRO A 1 187 ? 18.930 5.014 3.666 1.00 35.53 187 PRO A N 1
ATOM 1491 C CA . PRO A 1 187 ? 19.803 4.303 4.605 1.00 35.53 187 PRO A CA 1
ATOM 1492 C C . PRO A 1 187 ? 20.483 3.070 3.983 1.00 35.53 187 PRO A C 1
ATOM 1494 O O . PRO A 1 187 ? 20.005 2.524 2.989 1.00 35.53 187 PRO A O 1
ATOM 1497 N N . SER A 1 188 ? 21.587 2.637 4.588 1.00 43.44 188 SER A N 1
ATOM 1498 C CA . SER A 1 188 ? 22.629 1.730 4.066 1.00 43.44 188 SER A CA 1
ATOM 1499 C C . SER A 1 188 ? 22.236 0.252 3.858 1.00 43.44 188 SER A C 1
ATOM 1501 O O . SER A 1 188 ? 23.102 -0.618 3.828 1.00 43.44 188 SER A O 1
ATOM 1503 N N . VAL A 1 189 ? 20.950 -0.060 3.672 1.00 51.41 189 VAL A N 1
ATOM 1504 C CA . VAL A 1 189 ? 20.456 -1.433 3.476 1.00 51.41 189 VAL A CA 1
ATOM 1505 C C . VAL A 1 189 ? 20.029 -1.645 2.022 1.00 51.41 189 VAL A C 1
ATOM 1507 O O . VAL A 1 189 ? 19.100 -0.999 1.531 1.00 51.41 189 VAL A O 1
ATOM 1510 N N . LEU A 1 190 ? 20.694 -2.572 1.326 1.00 60.53 190 LEU A N 1
ATOM 1511 C CA . LEU A 1 190 ? 20.202 -3.114 0.057 1.00 60.53 190 LEU A CA 1
ATOM 1512 C C . LEU A 1 190 ? 19.008 -4.037 0.350 1.00 60.53 190 LEU A C 1
ATOM 1514 O O . LEU A 1 190 ? 19.096 -4.890 1.228 1.00 60.53 190 LEU A O 1
ATOM 1518 N N . GLY A 1 191 ? 17.895 -3.861 -0.366 1.00 67.38 191 GLY A N 1
ATOM 1519 C CA . GLY A 1 191 ? 16.734 -4.751 -0.247 1.00 67.38 191 GLY A CA 1
ATOM 1520 C C . GLY A 1 191 ? 16.934 -6.086 -0.972 1.00 67.38 191 GLY A C 1
ATOM 1521 O O . GLY A 1 191 ? 17.908 -6.262 -1.701 1.00 67.38 191 GLY A O 1
ATOM 1522 N N . GLU A 1 192 ? 15.984 -7.004 -0.812 1.00 76.94 192 GLU A N 1
ATOM 1523 C CA . GLU A 1 192 ? 15.898 -8.247 -1.592 1.00 76.94 192 GLU A CA 1
ATOM 1524 C C . GLU A 1 192 ? 15.622 -7.940 -3.081 1.00 76.94 192 GLU A C 1
ATOM 1526 O O . GLU A 1 192 ? 14.908 -6.991 -3.421 1.00 76.94 192 GLU A O 1
ATOM 1531 N N . CYS A 1 193 ? 16.185 -8.734 -3.994 1.00 76.12 193 CYS A N 1
ATOM 1532 C CA . CYS A 1 193 ? 15.957 -8.604 -5.431 1.00 76.12 193 CYS A CA 1
ATOM 1533 C C . CYS A 1 193 ? 14.528 -9.012 -5.803 1.00 76.12 193 CYS A C 1
ATOM 1535 O O . CYS A 1 193 ? 14.130 -10.152 -5.585 1.00 76.12 193 CYS A O 1
ATOM 1537 N N . SER A 1 194 ? 13.811 -8.133 -6.505 1.00 77.19 194 SER A N 1
ATOM 1538 C CA . SER A 1 194 ? 12.425 -8.325 -6.967 1.00 77.19 194 SER A CA 1
ATOM 1539 C C . SER A 1 194 ? 12.153 -9.543 -7.864 1.00 77.19 194 SER A C 1
ATOM 1541 O O . SER A 1 194 ? 10.996 -9.822 -8.165 1.00 77.19 194 SER A O 1
ATOM 1543 N N . ILE A 1 195 ? 13.194 -10.240 -8.332 1.00 76.50 195 ILE A N 1
ATOM 1544 C CA . ILE A 1 195 ? 13.103 -11.298 -9.349 1.00 76.50 195 ILE A CA 1
ATOM 1545 C C . ILE A 1 195 ? 13.440 -12.681 -8.782 1.00 76.50 195 ILE A C 1
ATOM 1547 O O . ILE A 1 195 ? 12.755 -13.641 -9.117 1.00 76.50 195 ILE A O 1
ATOM 1551 N N . CYS A 1 196 ? 14.475 -12.796 -7.942 1.00 72.62 196 CYS A N 1
ATOM 1552 C CA . CYS A 1 196 ? 14.859 -14.066 -7.310 1.00 72.62 196 CYS A CA 1
ATOM 1553 C C . CYS A 1 196 ? 14.567 -14.126 -5.807 1.00 72.62 196 CYS A C 1
ATOM 1555 O O . CYS A 1 196 ? 14.564 -15.218 -5.259 1.00 72.62 196 CYS A O 1
ATOM 1557 N N . LEU A 1 197 ? 14.337 -12.989 -5.136 1.00 73.06 197 LEU A N 1
ATOM 1558 C CA . LEU A 1 197 ? 14.142 -12.838 -3.681 1.00 73.06 197 LEU A CA 1
ATOM 1559 C C . LEU A 1 197 ? 15.321 -13.299 -2.789 1.00 73.06 197 LEU A C 1
ATOM 1561 O O . LEU A 1 197 ? 15.410 -12.875 -1.645 1.00 73.06 197 LEU A O 1
ATOM 1565 N N . GLU A 1 198 ? 16.263 -14.083 -3.316 1.00 73.44 198 GLU A N 1
ATOM 1566 C CA . GLU A 1 198 ? 17.453 -14.605 -2.624 1.00 73.44 198 GLU A CA 1
ATOM 1567 C C . GLU A 1 198 ? 18.604 -13.591 -2.502 1.00 73.44 198 GLU A C 1
ATOM 1569 O O . GLU A 1 198 ? 19.323 -13.562 -1.507 1.00 73.44 198 GLU A O 1
ATOM 1574 N N . ASN A 1 199 ? 18.831 -12.794 -3.551 1.00 76.50 199 ASN A N 1
ATOM 1575 C CA . ASN A 1 199 ? 20.024 -11.953 -3.687 1.00 76.50 199 ASN A CA 1
ATOM 1576 C C . ASN A 1 199 ? 19.724 -10.487 -3.356 1.00 76.50 199 ASN A C 1
ATOM 1578 O O . ASN A 1 199 ? 18.626 -10.002 -3.619 1.00 76.50 199 ASN A O 1
ATOM 1582 N N . LEU A 1 200 ? 20.722 -9.744 -2.868 1.00 81.25 200 LEU A N 1
ATOM 1583 C CA . LEU A 1 200 ? 20.590 -8.304 -2.618 1.00 81.25 200 LEU A CA 1
ATOM 1584 C C . LEU A 1 200 ? 20.428 -7.502 -3.919 1.00 81.25 200 LEU A C 1
ATOM 1586 O O . LEU A 1 200 ? 21.031 -7.809 -4.947 1.00 81.25 200 LEU A O 1
ATOM 1590 N N . ALA A 1 201 ? 19.654 -6.420 -3.858 1.00 82.81 201 ALA A N 1
ATOM 1591 C CA . ALA A 1 201 ? 19.417 -5.493 -4.958 1.00 82.81 201 ALA A CA 1
ATOM 1592 C C . ALA A 1 201 ? 20.617 -4.540 -5.183 1.00 82.81 201 ALA A C 1
ATOM 1594 O O . ALA A 1 201 ? 20.562 -3.342 -4.883 1.00 82.81 201 ALA A O 1
ATOM 1595 N N . ASN A 1 202 ? 21.726 -5.109 -5.671 1.00 82.75 202 ASN A N 1
ATOM 1596 C CA . ASN A 1 202 ? 23.036 -4.469 -5.852 1.00 82.75 202 ASN A CA 1
ATOM 1597 C C . ASN A 1 202 ? 23.255 -3.799 -7.224 1.00 82.75 202 ASN A C 1
ATOM 1599 O O . ASN A 1 202 ? 24.398 -3.553 -7.602 1.00 82.75 202 ASN A O 1
ATOM 1603 N N . CYS A 1 203 ? 22.208 -3.492 -7.994 1.00 82.69 203 CYS A N 1
ATOM 1604 C CA . CYS A 1 203 ? 22.376 -2.794 -9.273 1.00 82.69 203 CYS A CA 1
ATOM 1605 C C . CYS A 1 203 ? 21.294 -1.740 -9.549 1.00 82.69 203 CYS A C 1
ATOM 1607 O O . CYS A 1 203 ? 20.226 -1.744 -8.936 1.00 82.69 203 CYS A O 1
ATOM 1609 N N . VAL A 1 204 ? 21.580 -0.834 -10.488 1.00 83.50 204 VAL A N 1
ATOM 1610 C CA . VAL A 1 204 ? 20.672 0.218 -10.965 1.00 83.50 204 VAL A CA 1
ATOM 1611 C C . VAL A 1 204 ? 20.469 0.097 -12.472 1.00 83.50 204 VAL A C 1
ATOM 1613 O O . VAL A 1 204 ? 21.420 -0.038 -13.244 1.00 83.50 204 VAL A O 1
ATOM 1616 N N . LEU A 1 205 ? 19.210 0.167 -12.900 1.00 83.25 205 LEU A N 1
ATOM 1617 C CA . LEU A 1 205 ? 18.812 0.042 -14.300 1.00 83.25 205 LEU A CA 1
ATOM 1618 C C . LEU A 1 205 ? 18.825 1.407 -15.002 1.00 83.25 205 LEU A C 1
ATOM 1620 O O . LEU A 1 205 ? 18.052 2.305 -14.656 1.00 83.25 205 LEU A O 1
ATOM 1624 N N . ALA A 1 206 ? 19.674 1.560 -16.014 1.00 82.06 206 ALA A N 1
ATOM 1625 C CA . ALA A 1 206 ? 19.790 2.778 -16.810 1.00 82.06 206 ALA A CA 1
ATOM 1626 C C . ALA A 1 206 ? 18.873 2.748 -18.048 1.00 82.06 206 ALA A C 1
ATOM 1628 O O . ALA A 1 206 ? 18.798 1.698 -18.687 1.00 82.06 206 ALA A O 1
ATOM 1629 N N . PRO A 1 207 ? 18.222 3.872 -18.417 1.00 74.44 207 PRO A N 1
ATOM 1630 C CA . PRO A 1 207 ? 18.374 5.215 -17.839 1.00 74.44 207 PRO A CA 1
ATOM 1631 C C . PRO A 1 207 ? 17.405 5.537 -16.679 1.00 74.44 207 PRO A C 1
ATOM 1633 O O . PRO A 1 207 ? 17.471 6.631 -16.122 1.00 74.44 207 PRO A O 1
ATOM 1636 N N . CYS A 1 208 ? 16.501 4.623 -16.302 1.00 73.38 208 CYS A N 1
ATOM 1637 C CA . CYS A 1 208 ? 15.379 4.927 -15.396 1.00 73.38 208 CYS A CA 1
ATOM 1638 C C . CYS A 1 208 ? 15.724 5.165 -13.914 1.00 73.38 208 CYS A C 1
ATOM 1640 O O . CYS A 1 208 ? 15.018 5.914 -13.242 1.00 73.38 208 CYS A O 1
ATOM 1642 N N . GLY A 1 209 ? 16.771 4.525 -13.388 1.00 73.06 209 GLY A N 1
ATOM 1643 C CA . GLY A 1 209 ? 17.229 4.694 -12.002 1.00 73.06 209 GLY A CA 1
ATOM 1644 C C . GLY A 1 209 ? 16.607 3.756 -10.973 1.00 73.06 209 GLY A C 1
ATOM 1645 O O . GLY A 1 209 ? 16.808 3.965 -9.779 1.00 73.06 209 GLY A O 1
ATOM 1646 N N . HIS A 1 210 ? 15.880 2.724 -11.406 1.00 78.81 210 HIS A N 1
ATOM 1647 C CA . HIS A 1 210 ? 15.325 1.721 -10.496 1.00 78.81 210 HIS A CA 1
ATOM 1648 C C . HIS A 1 210 ? 16.408 0.762 -9.996 1.00 78.81 210 HIS A C 1
ATOM 1650 O O . HIS A 1 210 ? 17.191 0.235 -10.787 1.00 78.81 210 HIS A O 1
ATOM 1656 N N . ASP A 1 211 ? 16.430 0.551 -8.680 1.00 81.56 211 ASP A N 1
ATOM 1657 C CA . ASP A 1 211 ? 17.492 -0.114 -7.921 1.00 81.56 211 ASP A CA 1
ATOM 1658 C C . ASP A 1 211 ? 17.012 -1.394 -7.210 1.00 81.56 211 ASP A C 1
ATOM 1660 O O . ASP A 1 211 ? 17.400 -1.675 -6.077 1.00 81.56 211 ASP A O 1
ATOM 1664 N N . THR A 1 212 ? 16.101 -2.128 -7.858 1.00 79.88 212 THR A N 1
ATOM 1665 C CA . THR A 1 212 ? 15.283 -3.212 -7.277 1.00 79.88 212 THR A CA 1
ATOM 1666 C C . THR A 1 212 ? 15.758 -4.632 -7.620 1.00 79.88 212 THR A C 1
ATOM 1668 O O . THR A 1 212 ? 15.123 -5.603 -7.211 1.00 79.88 212 THR A O 1
ATOM 1671 N N . LEU A 1 213 ? 16.854 -4.788 -8.374 1.00 81.56 213 LEU A N 1
ATOM 1672 C CA . LEU A 1 213 ? 17.356 -6.080 -8.866 1.00 81.56 213 LEU A CA 1
ATOM 1673 C C . LEU A 1 213 ? 18.782 -6.359 -8.380 1.00 81.56 213 LEU A C 1
ATOM 1675 O O . LEU A 1 213 ? 19.569 -5.431 -8.194 1.00 81.56 213 LEU A O 1
ATOM 1679 N N . CYS A 1 214 ? 19.147 -7.638 -8.262 1.00 87.19 214 CYS A N 1
ATOM 1680 C CA . CYS A 1 214 ? 20.548 -8.046 -8.248 1.00 87.19 214 CYS A CA 1
ATOM 1681 C C . CYS A 1 214 ? 21.131 -8.018 -9.671 1.00 87.19 214 CYS A C 1
ATOM 1683 O O . CYS A 1 214 ? 20.406 -8.167 -10.665 1.00 87.19 214 CYS A O 1
ATOM 1685 N N . MET A 1 215 ? 22.453 -7.878 -9.766 1.00 87.12 215 MET A N 1
ATOM 1686 C CA . MET A 1 215 ? 23.193 -7.803 -11.029 1.00 87.12 215 MET A CA 1
ATOM 1687 C C . MET A 1 215 ? 22.859 -8.965 -11.984 1.00 87.12 215 MET A C 1
ATOM 1689 O O . MET A 1 215 ? 22.599 -8.749 -13.168 1.00 87.12 215 MET A O 1
ATOM 1693 N N . GLN A 1 216 ? 22.783 -10.201 -11.476 1.00 86.06 216 GLN A N 1
ATOM 1694 C CA . GLN A 1 216 ? 22.514 -11.393 -12.289 1.00 86.06 216 GLN A CA 1
ATOM 1695 C C . GLN A 1 216 ? 21.108 -11.378 -12.917 1.00 86.06 216 GLN A C 1
ATOM 1697 O O . GLN A 1 216 ? 20.961 -11.649 -14.114 1.00 86.06 216 GLN A O 1
ATOM 1702 N N . CYS A 1 217 ? 20.077 -10.999 -12.155 1.00 83.38 217 CYS A N 1
ATOM 1703 C CA . CYS A 1 217 ? 18.712 -10.864 -12.671 1.00 83.38 217 CYS A CA 1
ATOM 1704 C C . CYS A 1 217 ? 18.600 -9.702 -13.666 1.00 83.38 217 CYS A C 1
ATOM 1706 O O . CYS A 1 217 ? 17.985 -9.854 -14.722 1.00 83.38 217 CYS A O 1
ATOM 1708 N N . ALA A 1 218 ? 19.241 -8.566 -13.382 1.00 86.75 218 ALA A N 1
ATOM 1709 C CA . ALA A 1 218 ? 19.250 -7.405 -14.268 1.00 86.75 218 ALA A CA 1
ATOM 1710 C C . ALA A 1 218 ? 19.931 -7.686 -15.615 1.00 86.75 218 ALA A C 1
ATOM 1712 O O . ALA A 1 218 ? 19.372 -7.368 -16.667 1.00 86.75 218 ALA A O 1
ATOM 1713 N N . LEU A 1 219 ? 21.096 -8.340 -15.611 1.00 87.44 219 LEU A N 1
ATOM 1714 C CA . LEU A 1 219 ? 21.789 -8.756 -16.834 1.00 87.44 219 LEU A CA 1
ATOM 1715 C C . LEU A 1 219 ? 20.987 -9.804 -17.618 1.00 87.44 219 LEU A C 1
ATOM 1717 O O . LEU A 1 219 ? 20.941 -9.742 -18.847 1.00 87.44 219 LEU A O 1
ATOM 1721 N N . THR A 1 220 ? 20.304 -10.722 -16.931 1.00 81.56 220 THR A N 1
ATOM 1722 C CA . THR A 1 220 ? 19.411 -11.709 -17.563 1.00 81.56 220 THR A CA 1
ATOM 1723 C C . THR A 1 220 ? 18.226 -11.032 -18.257 1.00 81.56 220 THR A C 1
ATOM 1725 O O . THR A 1 220 ? 17.969 -11.287 -19.435 1.00 81.56 220 THR A O 1
ATOM 1728 N N . ILE A 1 221 ? 17.552 -10.093 -17.587 1.00 79.56 221 ILE A N 1
ATOM 1729 C CA . ILE A 1 221 ? 16.426 -9.339 -18.162 1.00 79.56 221 ILE A CA 1
ATOM 1730 C C . ILE A 1 221 ? 16.894 -8.426 -19.308 1.00 79.56 221 ILE A C 1
ATOM 1732 O O . ILE A 1 221 ? 16.225 -8.366 -20.342 1.00 79.56 221 ILE A O 1
ATOM 1736 N N . ARG A 1 222 ? 18.070 -7.789 -19.194 1.00 83.94 222 ARG A N 1
ATOM 1737 C CA . ARG A 1 222 ? 18.694 -6.989 -20.268 1.00 83.94 222 ARG A CA 1
ATOM 1738 C C . ARG A 1 222 ? 19.073 -7.827 -21.495 1.00 83.94 222 ARG A C 1
ATOM 1740 O O . ARG A 1 222 ? 19.007 -7.315 -22.607 1.00 83.94 222 ARG A O 1
ATOM 1747 N N . ARG A 1 223 ? 19.434 -9.104 -21.329 1.00 77.00 223 ARG A N 1
ATOM 1748 C CA . ARG A 1 223 ? 19.644 -10.037 -22.455 1.00 77.00 223 ARG A CA 1
ATOM 1749 C C . ARG A 1 223 ? 18.319 -10.467 -23.099 1.00 77.00 223 ARG A C 1
ATOM 1751 O O . ARG A 1 223 ? 18.251 -10.533 -24.323 1.00 77.00 223 ARG A O 1
ATOM 1758 N N . GLY A 1 224 ? 17.289 -10.717 -22.284 1.00 74.88 224 GLY A N 1
ATOM 1759 C CA . GLY A 1 224 ? 15.939 -11.115 -22.703 1.00 74.88 224 GLY A CA 1
ATOM 1760 C C . GLY A 1 224 ? 15.010 -9.942 -23.050 1.00 74.88 224 GLY A C 1
ATOM 1761 O O . GLY A 1 224 ? 15.128 -9.345 -24.116 1.00 74.88 224 GLY A O 1
ATOM 1762 N N . ARG A 1 225 ? 14.050 -9.631 -22.161 1.00 66.69 225 ARG A N 1
ATOM 1763 C CA . ARG A 1 225 ? 12.972 -8.639 -22.391 1.00 66.69 225 ARG A CA 1
ATOM 1764 C C . ARG A 1 225 ? 13.451 -7.198 -22.628 1.00 66.69 225 ARG A C 1
ATOM 1766 O O . ARG A 1 225 ? 12.675 -6.402 -23.145 1.00 66.69 225 ARG A O 1
ATOM 1773 N N . ARG A 1 226 ? 14.690 -6.851 -22.252 1.00 75.56 226 ARG A N 1
ATOM 1774 C CA . ARG A 1 226 ? 15.321 -5.524 -22.432 1.00 75.56 226 ARG A CA 1
ATOM 1775 C C . ARG A 1 226 ? 14.617 -4.337 -21.757 1.00 75.56 226 ARG A C 1
ATOM 1777 O O . ARG A 1 226 ? 15.047 -3.212 -21.974 1.00 75.56 226 ARG A O 1
ATOM 1784 N N . SER A 1 227 ? 13.610 -4.545 -20.910 1.00 80.19 227 SER A N 1
ATOM 1785 C CA . SER A 1 227 ? 12.864 -3.482 -20.218 1.00 80.19 227 SER A CA 1
ATOM 1786 C C . SER A 1 227 ? 12.934 -3.615 -18.694 1.00 80.19 227 SER A C 1
ATOM 1788 O O . SER A 1 227 ? 12.991 -4.717 -18.147 1.00 80.19 227 SER A O 1
ATOM 1790 N N . CYS A 1 228 ? 12.952 -2.480 -17.991 1.00 78.88 228 CYS A N 1
ATOM 1791 C CA . CYS A 1 228 ? 12.954 -2.432 -16.530 1.00 78.88 228 CYS A CA 1
ATOM 1792 C C . CYS A 1 228 ? 11.645 -3.023 -15.962 1.00 78.88 228 CYS A C 1
ATOM 1794 O O . CYS A 1 228 ? 10.578 -2.531 -16.322 1.00 78.88 228 CYS A O 1
ATOM 1796 N N . PRO A 1 229 ? 11.658 -4.001 -15.038 1.00 71.25 229 PRO A N 1
ATOM 1797 C CA . PRO A 1 229 ? 10.412 -4.579 -14.523 1.00 71.25 229 PRO A CA 1
ATOM 1798 C C . PRO A 1 229 ? 9.582 -3.582 -13.694 1.00 71.25 229 PRO A C 1
ATOM 1800 O O . PRO A 1 229 ? 8.368 -3.728 -13.612 1.00 71.25 229 PRO A O 1
ATOM 1803 N N . THR A 1 230 ? 10.200 -2.540 -13.119 1.00 72.00 230 THR A N 1
ATOM 1804 C CA . THR A 1 230 ? 9.492 -1.537 -12.303 1.00 72.00 230 THR A CA 1
ATOM 1805 C C . THR A 1 230 ? 8.830 -0.424 -13.131 1.00 72.00 230 THR A C 1
ATOM 1807 O O . THR A 1 230 ? 7.745 0.021 -12.775 1.00 72.00 230 THR A O 1
ATOM 1810 N N . CYS A 1 231 ? 9.433 0.027 -14.241 1.00 65.38 231 CYS A N 1
ATOM 1811 C CA . CYS A 1 231 ? 8.911 1.163 -15.034 1.00 65.38 231 CYS A CA 1
ATOM 1812 C C . CYS A 1 231 ? 8.933 0.984 -16.562 1.00 65.38 231 CYS A C 1
ATOM 1814 O O . CYS A 1 231 ? 8.396 1.819 -17.281 1.00 65.38 231 CYS A O 1
ATOM 1816 N N . ARG A 1 232 ? 9.520 -0.109 -17.060 1.00 71.81 232 ARG A N 1
ATOM 1817 C CA . ARG A 1 232 ? 9.507 -0.573 -18.462 1.00 71.81 232 ARG A CA 1
ATOM 1818 C C . ARG A 1 232 ? 10.255 0.279 -19.488 1.00 71.81 232 ARG A C 1
ATOM 1820 O O . ARG A 1 232 ? 10.369 -0.144 -20.634 1.00 71.81 232 ARG A O 1
ATOM 1827 N N . GLU A 1 233 ? 10.879 1.368 -19.045 1.00 74.75 233 GLU A N 1
ATOM 1828 C CA . GLU A 1 233 ? 12.007 2.016 -19.727 1.00 74.75 233 GLU A CA 1
ATOM 1829 C C . GLU A 1 233 ? 13.030 0.949 -20.201 1.00 74.75 233 GLU A C 1
ATOM 1831 O O . GLU A 1 233 ? 13.340 0.027 -19.426 1.00 74.75 233 GLU A O 1
ATOM 1836 N N . PRO A 1 234 ? 13.550 1.022 -21.441 1.00 76.88 234 PRO A N 1
ATOM 1837 C CA . PRO A 1 234 ? 14.568 0.095 -21.931 1.00 76.88 234 PRO A CA 1
ATOM 1838 C C . PRO A 1 234 ? 15.836 0.100 -21.064 1.00 76.88 234 PRO A C 1
ATOM 1840 O O . PRO A 1 234 ? 16.323 1.154 -20.669 1.00 76.88 234 PRO A O 1
ATOM 1843 N N . ILE A 1 235 ? 16.399 -1.078 -20.784 1.00 83.31 235 ILE A N 1
ATOM 1844 C CA . ILE A 1 235 ? 17.632 -1.226 -19.998 1.00 83.31 235 ILE A CA 1
ATOM 1845 C C . ILE A 1 235 ? 18.844 -1.046 -20.921 1.00 83.31 235 ILE A C 1
ATOM 1847 O O . ILE A 1 235 ? 19.454 -2.015 -21.385 1.00 83.31 235 ILE A O 1
ATOM 1851 N N . GLU A 1 236 ? 19.209 0.207 -21.175 1.00 84.25 236 GLU A N 1
ATOM 1852 C CA . GLU A 1 236 ? 20.416 0.571 -21.923 1.00 84.25 236 GLU A CA 1
ATOM 1853 C C . GLU A 1 236 ? 21.677 0.017 -21.250 1.00 84.25 236 GLU A C 1
ATOM 1855 O O . GLU A 1 236 ? 22.504 -0.619 -21.908 1.00 84.25 236 GLU A O 1
ATOM 1860 N N . ARG A 1 237 ? 21.806 0.207 -19.929 1.00 84.50 237 ARG A N 1
ATOM 1861 C CA . ARG A 1 237 ? 22.927 -0.268 -19.097 1.00 84.50 237 ARG A CA 1
ATOM 1862 C C . ARG A 1 237 ? 22.402 -0.841 -17.773 1.00 84.50 237 ARG A C 1
ATOM 1864 O O . ARG A 1 237 ? 21.318 -0.483 -17.314 1.00 84.50 237 ARG A O 1
ATOM 1871 N N . VAL A 1 238 ? 23.189 -1.712 -17.152 1.00 86.25 238 VAL A N 1
ATOM 1872 C CA . VAL A 1 238 ? 23.058 -2.059 -15.728 1.00 86.25 238 VAL A CA 1
ATOM 1873 C C . VAL A 1 238 ? 24.315 -1.519 -15.062 1.00 86.25 238 VAL A C 1
ATOM 1875 O O . VAL A 1 238 ? 25.402 -1.752 -15.583 1.00 86.25 238 VAL A O 1
ATOM 1878 N N . LEU A 1 239 ? 24.158 -0.768 -13.978 1.00 83.00 239 LEU A N 1
ATOM 1879 C CA . LEU A 1 239 ? 25.253 -0.193 -13.195 1.00 83.00 239 LEU A CA 1
ATOM 1880 C C . LEU A 1 239 ? 25.307 -0.903 -11.841 1.00 83.00 239 LEU A C 1
ATOM 1882 O O . LEU A 1 239 ? 24.251 -1.208 -11.285 1.00 83.00 239 LEU A O 1
ATOM 1886 N N . GLU A 1 240 ? 26.493 -1.164 -11.296 1.00 81.81 240 GLU A N 1
ATOM 1887 C CA . GLU A 1 240 ? 26.609 -1.692 -9.932 1.00 81.81 240 GLU A CA 1
ATOM 1888 C C . GLU A 1 240 ? 26.267 -0.611 -8.889 1.00 81.81 240 GLU A C 1
ATOM 1890 O O . GLU A 1 240 ? 26.370 0.592 -9.136 1.00 81.81 240 GLU A O 1
ATOM 1895 N N . LYS A 1 241 ? 25.791 -1.047 -7.723 1.00 74.75 241 LYS A N 1
ATOM 1896 C CA . LYS A 1 241 ? 25.402 -0.210 -6.592 1.00 74.75 241 LYS A CA 1
ATOM 1897 C C . LYS A 1 241 ? 26.113 -0.712 -5.342 1.00 74.75 241 LYS A C 1
ATOM 1899 O O . LYS A 1 241 ? 25.650 -1.655 -4.700 1.00 74.75 241 LYS A O 1
ATOM 1904 N N . GLU A 1 242 ? 27.215 -0.055 -4.995 1.00 62.22 242 GLU A N 1
ATOM 1905 C CA . GLU A 1 242 ? 27.906 -0.313 -3.732 1.00 62.22 242 GLU A CA 1
ATOM 1906 C C . GLU A 1 242 ? 26.983 -0.041 -2.524 1.00 62.22 242 GLU A C 1
ATOM 1908 O O . GLU A 1 242 ? 26.159 0.885 -2.562 1.00 62.22 242 GLU A O 1
ATOM 1913 N N . PRO A 1 243 ? 27.111 -0.813 -1.429 1.00 54.09 243 PRO A N 1
ATOM 1914 C CA . PRO A 1 243 ? 26.594 -0.404 -0.131 1.00 54.09 243 PRO A CA 1
ATOM 1915 C C . PRO A 1 243 ? 27.374 0.819 0.380 1.00 54.09 243 PRO A C 1
ATOM 1917 O O . PRO A 1 243 ? 28.575 0.948 0.158 1.00 54.09 243 PRO A O 1
ATOM 1920 N N . ASP A 1 244 ? 26.688 1.727 1.073 1.00 49.56 244 ASP A N 1
ATOM 1921 C CA . ASP A 1 244 ? 27.264 3.000 1.522 1.00 49.56 244 ASP A CA 1
ATOM 1922 C C . ASP A 1 244 ? 28.351 2.768 2.590 1.00 49.56 244 ASP A C 1
ATOM 1924 O O . ASP A 1 244 ? 28.052 2.393 3.723 1.00 49.56 244 ASP A O 1
ATOM 1928 N N . SER A 1 245 ? 29.620 2.966 2.222 1.00 40.62 245 SER A N 1
ATOM 1929 C CA . SER A 1 245 ? 30.805 2.570 3.001 1.00 40.62 245 SER A CA 1
ATOM 1930 C C . SER A 1 245 ? 31.150 3.498 4.177 1.00 40.62 245 SER A C 1
ATOM 1932 O O . SER A 1 245 ? 32.209 3.366 4.795 1.00 40.62 245 SER A O 1
ATOM 1934 N N . ARG A 1 246 ? 30.266 4.442 4.522 1.00 37.25 246 ARG A N 1
ATOM 1935 C CA . ARG A 1 246 ? 30.479 5.381 5.632 1.00 37.25 246 ARG A CA 1
ATOM 1936 C C . ARG A 1 246 ? 30.395 4.670 6.995 1.00 37.25 246 ARG A C 1
ATOM 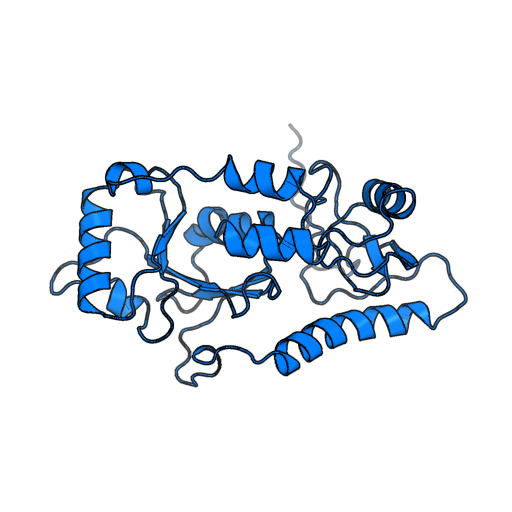1938 O O . ARG A 1 246 ? 29.380 4.034 7.285 1.00 37.25 246 ARG A O 1
ATOM 1945 N N . PRO A 1 247 ? 31.406 4.809 7.876 1.00 34.06 247 PRO A N 1
ATOM 1946 C CA . PRO A 1 247 ? 31.383 4.183 9.195 1.00 34.06 247 PRO A CA 1
ATOM 1947 C C . PRO A 1 247 ? 30.296 4.830 10.066 1.00 34.06 247 PRO A C 1
ATOM 1949 O O . PRO A 1 247 ? 30.388 6.008 10.408 1.00 34.06 247 PRO A O 1
ATOM 1952 N N . GLY A 1 248 ? 29.254 4.070 10.418 1.00 41.16 248 GLY A N 1
ATOM 1953 C CA . GLY A 1 248 ? 28.160 4.590 11.249 1.00 41.16 248 GLY A CA 1
ATOM 1954 C C . GLY A 1 248 ? 26.934 3.691 11.418 1.00 41.16 248 GLY A C 1
ATOM 1955 O O . GLY A 1 248 ? 26.227 3.837 12.411 1.00 41.16 248 GLY A O 1
ATOM 1956 N N . THR A 1 249 ? 26.673 2.740 10.514 1.00 34.28 249 THR A N 1
ATOM 1957 C CA . THR A 1 249 ? 25.595 1.749 10.696 1.00 34.28 249 THR A CA 1
ATOM 1958 C C . THR A 1 249 ? 26.166 0.379 11.031 1.00 34.28 249 THR A C 1
ATOM 1960 O O . THR A 1 249 ? 26.762 -0.267 10.170 1.00 34.28 249 THR A O 1
ATOM 1963 N N . ALA A 1 250 ? 25.993 -0.048 12.283 1.00 32.34 250 ALA A N 1
ATOM 1964 C CA . ALA A 1 250 ? 26.483 -1.331 12.768 1.00 32.34 250 ALA A CA 1
ATOM 1965 C C . ALA A 1 250 ? 25.868 -2.510 11.996 1.00 32.34 250 ALA A C 1
ATOM 1967 O O . ALA A 1 250 ? 24.667 -2.534 11.721 1.00 32.34 250 ALA A O 1
ATOM 1968 N N . GLN A 1 251 ? 26.697 -3.510 11.699 1.00 33.09 251 GLN A N 1
ATOM 1969 C CA . GLN A 1 251 ? 26.210 -4.847 11.372 1.00 33.09 251 GLN A CA 1
ATOM 1970 C C . GLN A 1 251 ? 25.564 -5.447 12.635 1.00 33.09 251 GLN A C 1
ATOM 1972 O O . GLN A 1 251 ? 26.089 -5.220 13.728 1.00 33.09 251 GLN A O 1
ATOM 1977 N N . PRO A 1 252 ? 24.467 -6.219 12.532 1.00 35.47 252 PRO A N 1
ATOM 1978 C CA . PRO A 1 252 ? 24.059 -7.075 13.637 1.00 35.47 252 PRO A CA 1
ATOM 1979 C C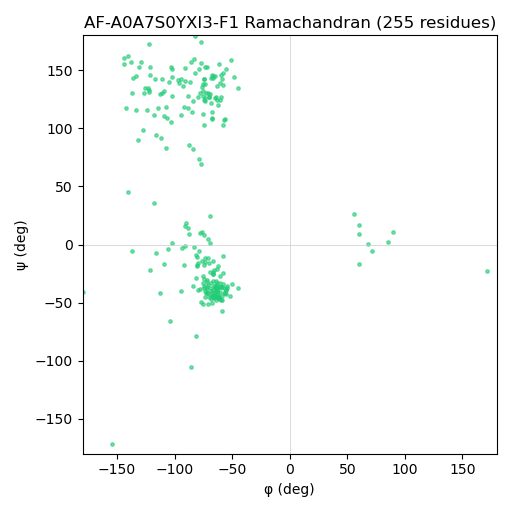 . PRO A 1 252 ? 25.170 -8.105 13.866 1.00 35.47 252 PRO A C 1
ATOM 1981 O O . PRO A 1 252 ? 25.569 -8.799 12.928 1.00 35.47 252 PRO A O 1
ATOM 1984 N N . GLU A 1 253 ? 25.699 -8.183 15.087 1.00 34.44 253 GLU A N 1
ATOM 1985 C CA . GLU A 1 253 ? 26.760 -9.139 15.404 1.00 34.44 253 GLU A CA 1
ATOM 1986 C C . GLU A 1 253 ? 26.270 -10.568 15.147 1.00 34.44 253 GLU A C 1
ATOM 1988 O O . GLU A 1 253 ? 25.217 -10.986 15.633 1.00 34.44 253 GLU A O 1
ATOM 1993 N N . ALA A 1 254 ? 27.037 -11.324 14.360 1.00 33.38 254 ALA A N 1
ATOM 1994 C CA . ALA A 1 254 ? 26.731 -12.720 14.104 1.00 33.38 254 ALA A CA 1
ATOM 1995 C C . ALA A 1 254 ? 26.908 -13.513 15.404 1.00 33.38 254 ALA A C 1
ATOM 1997 O O . ALA A 1 254 ? 28.037 -13.723 15.855 1.00 33.38 254 ALA A O 1
ATOM 1998 N N . ALA A 1 255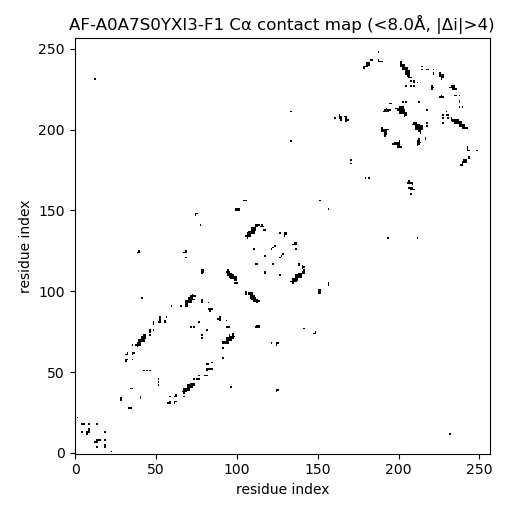 ? 25.794 -13.955 15.990 1.00 41.69 255 ALA A N 1
ATOM 1999 C CA . ALA A 1 255 ? 25.794 -14.804 17.172 1.00 41.69 255 ALA A CA 1
ATOM 2000 C C . ALA A 1 255 ? 26.607 -16.081 16.898 1.00 41.69 255 ALA A C 1
ATOM 2002 O O . ALA A 1 255 ? 26.180 -16.964 16.150 1.00 41.69 255 ALA A O 1
ATOM 2003 N N . LYS A 1 256 ? 27.799 -16.157 17.494 1.00 31.59 256 LYS A N 1
ATOM 2004 C CA . LYS A 1 256 ? 28.548 -17.407 17.627 1.00 31.59 256 LYS A CA 1
ATOM 2005 C C . LYS A 1 256 ? 27.962 -18.233 18.784 1.00 31.59 256 LYS A C 1
ATOM 2007 O O . LYS A 1 256 ? 27.383 -17.634 19.691 1.00 31.59 256 LYS A O 1
ATOM 2012 N N . PRO A 1 257 ? 28.061 -19.573 18.706 1.00 45.94 257 PRO A N 1
ATOM 2013 C CA . PRO A 1 257 ? 27.480 -20.487 19.690 1.00 45.94 257 PRO A CA 1
ATOM 2014 C C . PRO A 1 257 ? 28.200 -20.440 21.044 1.00 45.94 257 PRO A C 1
ATOM 2016 O O . PRO A 1 257 ? 29.420 -20.150 21.048 1.00 45.94 257 PRO A O 1
#

Foldseek 3Di:
DLVVLVVCCVVVNAPPVSSVVVVVPDDDDDALLVQQPALEHEDDDDPDQVVLLVVLVSNVVNHPDLLREYEYQDLPDDQCSSQDDVPDHRPHFYWYFHAAPPNLLALETEIEGPDQDDDPSCCPRPVVVSVLVVRDYDYDGPDPPRPRSDHDDVVNSVVVQVVQLVLQVVVVPPPDDQADARDDPDPQDFAQANPPSPDGQFKAFPRRGDSRHDPVVLVVCCVPVQADSSGGHGRPDIYTHDGDPDPDDDDDDDDDD

Solvent-accessible surface area (backbone atoms only — not comparable to full-atom values): 15372 Å² total; per-residue (Å²): 106,76,66,58,49,47,52,32,33,75,71,67,64,42,52,72,64,61,44,48,65,56,50,79,72,60,82,86,73,95,50,60,55,70,58,52,78,39,50,56,39,74,46,80,74,76,99,46,66,63,68,43,30,54,48,51,53,56,43,58,78,43,38,88,57,88,81,41,39,39,28,32,46,62,70,87,63,56,55,60,65,43,50,47,48,97,93,46,83,62,91,62,67,60,28,32,50,31,69,39,47,60,60,97,81,36,47,52,26,42,32,33,43,85,52,89,59,86,58,74,82,46,42,64,55,45,46,52,47,40,41,74,72,67,29,45,65,43,80,46,58,86,62,92,83,51,76,79,62,57,74,58,50,74,70,56,53,47,52,53,51,48,58,35,25,50,59,35,48,59,59,67,68,57,83,86,66,97,75,66,72,63,85,74,94,62,77,74,69,70,49,62,8,81,83,77,60,79,45,52,18,37,16,31,36,26,53,58,47,53,50,51,31,20,56,72,58,48,54,51,37,45,71,62,83,28,41,36,92,90,78,55,51,55,38,82,44,79,40,60,39,65,71,66,83,67,93,82,77,81,76,80,79,79,85,73,135

Mean predicted aligned error: 14.39 Å

Organism: NCBI:txid464990

InterPro domains:
  IPR001841 Zinc finger, RING-type [PS50089] (193-232)
  IPR001841 Zinc finger, RING-type [SM00184] (193-231)
  IPR006176 3-hydroxyacyl-CoA dehydrogenase, NAD binding [PF02737] (3-119)
  IPR013083 Zinc finger, RING/FYVE/PHD-type [G3DSA:3.30.40.10] (179-244)
  IPR036291 NAD(P)-binding domain superfamily [SSF51735] (4-139)

pLDDT: mean 74.36, std 16.8, range [31.59, 95.31]

Nearest PDB structures (foldseek):
  6hrd-assembly2_C  TM=7.679E-01  e=2.308E-09  Mycobacterium tuberculosis H37Rv
  7o1k-assembly1_B  TM=8.308E-01  e=3.189E-07  Mycobacterium tuberculosis H37Rv
  7o4r-assembly1_B  TM=8.278E-01  e=4.681E-07  Mycobacterium tuberculosis H37Rv
  8opv-assembly1_B  TM=8.246E-01  e=4.119E-07  Mycobacterium tuberculosis H37Rv
  8opx-assembly1_B  TM=8.303E-01  e=6.873E-07  Mycobacterium tuberculosis H37Rv

Sequence (257 aa):
MRADLKQLVDNRMLIPAERDDALDRITLVETLEAAVQAPLVIEVIYEDLQAKQDLFAKLEAACSDPGTVFASNSINYPIQDIASQPGIPPTRQVCGVRFLHPVFFMPPVEVSSVEDSMPSRLRAPVWDRLAKFHLTPFYAKANPGGYWRRKLDYGEVEKFHDAQRRRVRAVIQHEGEEVMSLPSRRPSVLGECSICLENLANCVLAPCGHDTLCMQCALTIRRGRRSCPTCREPIERVLEKEPDSRPGTAQPEAAKP

Radius of gyration: 20.84 Å; Cα contacts (8 Å, |Δi|>4): 346; chains: 1; bounding box: 55×43×49 Å

Secondary structure (DSSP, 8-state):
-HHHHHHHHHTTSS-HHHHHHHHTT----SSHHHHTSSSEEEE---S-HHHHHHHHHHHHHH---TT-EEEE--SSS-HHHHH-BTTB--SSPEEEEEEPSSGGG--EEEEE-SSSS--GGGIIIIIIHHHHTT-EEEE----TT-GGGSPPPHHHHHHHHHHHHHHHHHHHT-TT-S------SS-S-PPBPTTTSSSB--EEEETTTEEEE-HHHHHHHHHTT-B-TTT--B-SEEEE------TTSPPPP----